Protein AF-A0A8K0NSM8-F1 (afdb_monomer)

pLDDT: mean 77.97, std 15.94, range [29.77, 95.75]

Sequence (219 aa):
MVCQHGYQQIEEGDVVTITKLKGVIVTNFSDKGLMDYKDMYTRVWDSSEYASTSSESRGFFVATNVIITPNQTIGNCDEGGVIVVNIQWICNLDRDFIEYCKPKYKFKRVDNDGLNKLKGYSFRKAYHHDLNRRSLVKYHGIMFVIRNEAIGRKFSFVKLVINFAIGLALLRLSILLPNFSIWVMKKMNIHVARIDRDAGKPIPEKPQEMSENHKQLIP

InterPro domains:
  IPR027309 P2X purinoreceptor extracellular domain superfamily [G3DSA:2.60.490.10] (11-79)
  IPR027309 P2X purinoreceptor extracellular domain superfamily [G3DSA:2.60.490.10] (80-150)
  IPR059116 ATP P2X receptor-like [PF00864] (78-185)
  IPR059116 ATP P2X receptor-like [PTHR10125] (79-187)

Nearest PDB structures (foldseek):
  5f1c-assembly1_A  TM=7.823E-01  e=5.085E-10  Amblyomma maculatum
  4dw1-assembly1_A  TM=7.946E-01  e=2.354E-09  Danio rerio
  5xw6-assembly1_B  TM=6.265E-01  e=3.161E-09  Gallus gallus
  5svj-assembly1_A  TM=6.607E-01  e=1.222E-07  Homo sapiens
  5svq-assembly1_A  TM=5.910E-01  e=1.222E-07  Homo sapiens

Secondary structure (DSSP, 8-state):
-TTTTTTEEEEEPP---------EEE-----GGGGGGHHHHSSEEEHHHHEEE-SSSSEEEEEEEEEE-SSPPP------EEEEEEEEEEEETTS-HHHH--PEEEEEESTTSTT-----EEEEEEEE-SSS-EEEEEEEEEEEEEEEEEEEEEE-HHHHHHHHHHHHHHHHHHHHHHHHHHHHHHHHHHHHHHHHHHHTSPPPPPPPP----------

Structure (mmCIF, N/CA/C/O backbone):
data_AF-A0A8K0NSM8-F1
#
_entry.id   AF-A0A8K0NSM8-F1
#
loop_
_atom_site.group_PDB
_atom_site.id
_atom_site.type_symbol
_atom_site.label_atom_id
_atom_site.label_alt_id
_atom_site.label_comp_id
_atom_site.label_asym_id
_atom_site.label_entity_id
_atom_site.label_seq_id
_atom_site.pdbx_PDB_ins_code
_atom_site.Cartn_x
_atom_site.Cartn_y
_atom_site.Cartn_z
_atom_site.occupancy
_atom_site.B_iso_or_equiv
_atom_site.auth_seq_id
_atom_site.auth_comp_id
_atom_site.auth_asym_id
_atom_site.auth_atom_id
_atom_site.pdbx_PDB_model_num
ATOM 1 N N . MET A 1 1 ? -21.368 1.296 20.308 1.00 77.25 1 MET A N 1
ATOM 2 C CA . MET A 1 1 ? -20.530 0.144 20.716 1.00 77.25 1 MET A CA 1
ATOM 3 C C . MET A 1 1 ? -20.372 -0.895 19.603 1.00 77.25 1 MET A C 1
ATOM 5 O O . MET A 1 1 ? -19.239 -1.135 19.216 1.00 77.25 1 MET A O 1
ATOM 9 N N . VAL A 1 2 ? -21.458 -1.453 19.041 1.00 81.56 2 VAL A N 1
ATOM 10 C CA . VAL A 1 2 ? -21.390 -2.504 17.995 1.00 81.56 2 VAL A CA 1
ATOM 11 C C . VAL A 1 2 ? -21.040 -1.955 16.602 1.00 81.56 2 VAL A C 1
ATOM 13 O O . VAL A 1 2 ? -20.040 -2.371 16.033 1.00 81.56 2 VAL A O 1
ATOM 16 N N . CYS A 1 3 ? -21.770 -0.961 16.075 1.00 82.19 3 CYS A N 1
ATOM 17 C CA . CYS A 1 3 ? -21.538 -0.457 14.706 1.00 82.19 3 CYS A CA 1
ATOM 18 C C . CYS A 1 3 ? -20.124 0.112 14.497 1.00 82.19 3 CYS A C 1
ATOM 20 O O . CYS A 1 3 ? -19.496 -0.104 13.465 1.00 82.19 3 CYS A O 1
ATOM 22 N N . GLN A 1 4 ? -19.594 0.799 15.510 1.00 87.31 4 GLN A N 1
ATOM 23 C CA . GLN A 1 4 ? -18.244 1.371 15.488 1.00 87.31 4 GLN A CA 1
ATOM 24 C C . GLN A 1 4 ? -17.164 0.420 16.023 1.00 87.31 4 GLN A C 1
ATOM 26 O O . GLN A 1 4 ? -16.012 0.821 16.112 1.00 87.31 4 GLN A O 1
ATOM 31 N N . HIS A 1 5 ? -17.516 -0.822 16.383 1.00 89.56 5 HIS A N 1
ATOM 32 C CA . HIS A 1 5 ? -16.568 -1.822 16.887 1.00 89.56 5 HIS A CA 1
ATOM 33 C C . HIS A 1 5 ? -15.756 -1.340 18.108 1.00 89.56 5 HIS A C 1
ATOM 35 O O . HIS A 1 5 ? -14.594 -1.691 18.280 1.00 89.56 5 HIS A O 1
ATOM 41 N N . GLY A 1 6 ? -16.365 -0.539 18.991 1.00 87.56 6 GLY A N 1
ATOM 42 C CA . GLY A 1 6 ? -15.664 0.104 20.113 1.00 87.56 6 GLY A CA 1
ATOM 43 C C . GLY A 1 6 ? -15.108 -0.873 21.158 1.00 87.56 6 GLY A C 1
ATOM 44 O O . GLY A 1 6 ? -14.233 -0.518 21.936 1.00 87.56 6 GLY A O 1
ATOM 45 N N . TYR A 1 7 ? -15.585 -2.116 21.176 1.00 91.81 7 TYR A N 1
ATOM 46 C CA . TYR A 1 7 ? -15.064 -3.179 22.039 1.00 91.81 7 TYR A CA 1
ATOM 47 C C . TYR A 1 7 ? -13.731 -3.768 21.540 1.00 91.81 7 TYR A C 1
ATOM 49 O O . TYR A 1 7 ? -13.099 -4.549 22.250 1.00 91.81 7 TYR A O 1
ATOM 57 N N . GLN A 1 8 ? -13.311 -3.429 20.319 1.00 94.06 8 GLN A N 1
ATOM 58 C CA . GLN A 1 8 ? -12.070 -3.914 19.734 1.00 94.06 8 GLN A CA 1
ATOM 59 C C . GLN A 1 8 ? -10.934 -2.920 19.971 1.00 94.06 8 GLN A C 1
ATOM 61 O O . GLN A 1 8 ? -11.102 -1.702 19.890 1.00 94.06 8 GLN A O 1
ATOM 66 N N . GLN A 1 9 ? -9.754 -3.457 20.242 1.00 93.88 9 GLN A N 1
ATOM 67 C CA . GLN A 1 9 ? -8.497 -2.737 20.167 1.00 93.88 9 GLN A CA 1
ATOM 68 C C . GLN A 1 9 ? -8.013 -2.745 18.718 1.00 93.88 9 GLN A C 1
ATOM 70 O O . GLN A 1 9 ? -8.091 -3.769 18.038 1.00 93.88 9 GLN A O 1
ATOM 75 N N . ILE A 1 10 ? -7.578 -1.576 18.253 1.00 93.62 10 ILE A N 1
ATOM 76 C CA . ILE A 1 10 ? -7.085 -1.351 16.897 1.00 93.62 10 ILE A CA 1
ATOM 77 C C . ILE A 1 10 ? -5.574 -1.191 16.994 1.00 93.62 10 ILE A C 1
ATOM 79 O O . ILE A 1 10 ? -5.107 -0.371 17.783 1.00 93.62 10 ILE A O 1
ATOM 83 N N . GLU A 1 11 ? -4.843 -1.956 16.195 1.00 93.88 11 GLU A N 1
ATOM 84 C CA . GLU A 1 11 ? -3.388 -1.886 16.097 1.00 93.88 11 GLU A CA 1
ATOM 85 C C . GLU A 1 11 ? -2.988 -1.730 14.631 1.00 93.88 11 GLU A C 1
ATOM 87 O O . GLU A 1 11 ? -3.541 -2.392 13.746 1.00 93.88 11 GLU A O 1
ATOM 92 N N . GLU A 1 12 ? -2.060 -0.811 14.377 1.00 94.31 12 GLU A N 1
ATOM 93 C CA . GLU A 1 12 ? -1.443 -0.646 13.065 1.00 94.31 12 GLU A CA 1
ATOM 94 C C . GLU A 1 12 ? -0.314 -1.668 12.926 1.00 94.31 12 GLU A C 1
ATOM 96 O O . GLU A 1 12 ? 0.485 -1.853 13.843 1.00 94.31 12 GLU A O 1
ATOM 101 N N . GLY A 1 13 ? -0.308 -2.391 11.810 1.00 88.31 13 GLY A N 1
ATOM 102 C CA . GLY A 1 13 ? 0.660 -3.448 11.551 1.00 88.31 13 GLY A CA 1
ATOM 103 C C . GLY A 1 13 ? 1.815 -2.967 10.684 1.00 88.31 13 GLY A C 1
ATOM 104 O O . GLY A 1 13 ? 1.617 -2.216 9.728 1.00 88.31 13 GLY A O 1
ATOM 105 N N . ASP A 1 14 ? 3.009 -3.486 10.950 1.00 89.25 14 ASP A N 1
ATOM 106 C CA . ASP A 1 14 ? 4.151 -3.297 10.063 1.00 89.25 14 ASP A CA 1
ATOM 107 C C . ASP A 1 14 ? 4.045 -4.215 8.842 1.00 89.25 14 ASP A C 1
ATOM 109 O O . ASP A 1 14 ? 3.836 -5.426 8.954 1.00 89.25 14 ASP A O 1
ATOM 113 N N . VAL A 1 15 ? 4.213 -3.642 7.648 1.00 87.12 15 VAL A N 1
ATOM 114 C CA . VAL A 1 15 ? 4.169 -4.388 6.384 1.00 87.12 15 VAL A CA 1
ATOM 115 C C . VAL A 1 15 ? 5.444 -4.167 5.597 1.00 87.12 15 VAL A C 1
ATOM 117 O O . VAL A 1 15 ? 5.787 -3.044 5.220 1.00 87.12 15 VAL A O 1
ATOM 120 N N . VAL A 1 16 ? 6.094 -5.275 5.255 1.00 87.94 16 VAL A N 1
ATOM 121 C CA . VAL A 1 16 ? 7.205 -5.302 4.307 1.00 87.94 16 VAL A CA 1
ATOM 122 C C . VAL A 1 16 ? 6.682 -5.780 2.962 1.00 87.94 16 VAL A C 1
ATOM 124 O O . VAL A 1 16 ? 6.004 -6.802 2.865 1.00 87.94 16 VAL A O 1
ATOM 127 N N . THR A 1 17 ? 7.004 -5.044 1.902 1.00 86.12 17 THR A N 1
ATOM 128 C CA . THR A 1 17 ? 6.700 -5.467 0.534 1.00 86.12 17 THR A CA 1
ATOM 129 C C . THR A 1 17 ? 7.981 -5.647 -0.239 1.00 86.12 17 THR A C 1
ATOM 131 O O . THR A 1 17 ? 8.811 -4.746 -0.312 1.00 86.12 17 THR A O 1
ATOM 134 N N . ILE A 1 18 ? 8.104 -6.822 -0.841 1.00 87.12 18 ILE A N 1
ATOM 135 C CA . ILE A 1 18 ? 9.203 -7.170 -1.726 1.00 87.12 18 ILE A CA 1
ATOM 136 C C . ILE A 1 18 ? 8.613 -7.282 -3.121 1.00 87.12 18 ILE A C 1
ATOM 138 O O . ILE A 1 18 ? 7.631 -7.992 -3.339 1.00 87.12 18 ILE A O 1
ATOM 142 N N . THR A 1 19 ? 9.204 -6.563 -4.065 1.00 86.00 19 THR A N 1
ATOM 143 C CA . THR A 1 19 ? 8.796 -6.611 -5.466 1.00 86.00 19 THR A CA 1
ATOM 144 C C . THR A 1 19 ? 9.853 -7.341 -6.266 1.00 86.00 19 THR A C 1
ATOM 146 O O . THR A 1 19 ? 11.052 -7.171 -6.051 1.00 86.00 19 THR A O 1
ATOM 149 N N . LYS A 1 20 ? 9.401 -8.198 -7.178 1.00 88.00 20 LYS A N 1
ATOM 150 C CA . LYS A 1 20 ? 10.271 -8.893 -8.117 1.00 88.00 20 LYS A CA 1
ATOM 151 C C . LYS A 1 20 ? 9.655 -8.804 -9.494 1.00 88.00 20 LYS A C 1
ATOM 153 O O . LYS A 1 20 ? 8.556 -9.304 -9.719 1.00 88.00 20 LYS A O 1
ATOM 158 N N . LEU A 1 21 ? 10.389 -8.190 -10.405 1.00 86.56 21 LEU A N 1
ATOM 159 C CA . LEU A 1 21 ? 10.035 -8.162 -11.811 1.00 86.56 21 LEU A CA 1
ATOM 160 C C . LEU A 1 21 ? 10.703 -9.341 -12.509 1.00 86.56 21 LEU A C 1
ATOM 162 O O . LEU A 1 21 ? 11.844 -9.692 -12.212 1.00 86.56 21 LEU A O 1
ATOM 166 N N . LYS A 1 22 ? 9.958 -9.983 -13.404 1.00 89.62 22 LYS A N 1
ATOM 167 C CA . LYS A 1 22 ? 10.443 -11.052 -14.274 1.00 89.62 22 LYS A CA 1
ATOM 168 C C . LYS A 1 22 ? 9.961 -10.750 -15.679 1.00 89.62 22 LYS A C 1
ATOM 170 O O . LYS A 1 22 ? 8.792 -10.419 -15.861 1.00 89.62 22 LYS A O 1
ATOM 175 N N . GLY A 1 23 ? 10.851 -10.875 -16.645 1.00 89.50 23 GLY A N 1
ATOM 176 C CA . GLY A 1 23 ? 10.540 -10.606 -18.035 1.00 89.50 23 GLY A CA 1
ATOM 177 C C . GLY A 1 23 ? 11.805 -10.319 -18.815 1.00 89.50 23 GLY A C 1
ATOM 178 O O . GLY A 1 23 ? 12.821 -9.919 -18.252 1.00 89.50 23 GLY A O 1
ATOM 179 N N . VAL A 1 24 ? 11.714 -10.555 -20.113 1.00 89.88 24 VAL A N 1
ATOM 180 C CA . VAL A 1 24 ? 12.737 -10.210 -21.088 1.00 89.88 24 VAL A CA 1
ATOM 181 C C . VAL A 1 24 ? 12.006 -9.530 -22.229 1.00 89.88 24 VAL A C 1
ATOM 183 O O . VAL A 1 24 ? 10.953 -10.008 -22.658 1.00 89.88 24 VAL A O 1
ATOM 186 N N . ILE A 1 25 ? 12.536 -8.409 -22.697 1.00 87.69 25 ILE A N 1
ATOM 187 C CA . ILE A 1 25 ? 11.976 -7.680 -23.835 1.00 87.69 25 ILE A CA 1
ATOM 188 C C . ILE A 1 25 ? 13.032 -7.590 -24.928 1.00 87.69 25 ILE A C 1
ATOM 190 O O . ILE A 1 25 ? 14.217 -7.411 -24.656 1.00 87.69 25 ILE A O 1
ATOM 194 N N . VAL A 1 26 ? 12.601 -7.735 -26.175 1.00 87.81 26 VAL A N 1
ATOM 195 C CA . VAL A 1 26 ? 13.470 -7.615 -27.345 1.00 87.81 26 VAL A CA 1
ATOM 196 C C . VAL A 1 26 ? 12.977 -6.434 -28.152 1.00 87.81 26 VAL A C 1
ATOM 198 O O . VAL A 1 26 ? 11.805 -6.379 -28.523 1.00 87.81 26 VAL A O 1
ATOM 201 N N . THR A 1 27 ? 13.861 -5.483 -28.414 1.00 83.19 27 THR A N 1
ATOM 202 C CA . THR A 1 27 ? 13.555 -4.326 -29.253 1.00 83.19 27 THR A CA 1
ATOM 203 C C . THR A 1 27 ? 14.131 -4.559 -30.648 1.00 83.19 27 THR A C 1
ATOM 205 O O . THR A 1 27 ? 15.295 -4.921 -30.787 1.00 83.19 27 THR A O 1
ATOM 208 N N . ASN A 1 28 ? 13.310 -4.391 -31.689 1.00 79.19 28 ASN A N 1
ATOM 209 C CA . ASN A 1 28 ? 13.734 -4.472 -33.088 1.00 79.19 28 ASN A CA 1
ATOM 210 C C . ASN A 1 28 ? 13.403 -3.144 -33.772 1.00 79.19 28 ASN A C 1
ATOM 212 O O . ASN A 1 28 ? 12.233 -2.771 -33.869 1.00 79.19 28 ASN A O 1
ATOM 216 N N . PHE A 1 29 ? 14.435 -2.411 -34.186 1.00 72.44 29 PHE A N 1
ATOM 217 C CA . PHE A 1 29 ? 14.293 -1.072 -34.750 1.00 72.44 29 PHE A CA 1
ATOM 218 C C . PHE A 1 29 ? 14.367 -1.131 -36.281 1.00 72.44 29 PHE A C 1
ATOM 220 O O . PHE A 1 29 ? 15.332 -1.647 -36.844 1.00 72.44 29 PHE A O 1
ATOM 227 N N . SER A 1 30 ? 13.345 -0.600 -36.962 1.00 61.25 30 SER A N 1
ATOM 228 C CA . SER A 1 30 ? 13.238 -0.617 -38.434 1.00 61.25 30 SER A CA 1
ATOM 229 C C . SER A 1 30 ? 13.547 0.742 -39.086 1.00 61.25 30 SER A C 1
ATOM 231 O O . SER A 1 30 ? 13.581 0.850 -40.312 1.00 61.25 30 SER A O 1
ATOM 233 N N . ASP A 1 31 ? 13.792 1.784 -38.286 1.00 64.06 31 ASP A N 1
ATOM 234 C CA . ASP A 1 31 ? 13.931 3.147 -38.795 1.00 64.06 31 ASP A CA 1
ATOM 235 C C . ASP A 1 31 ? 15.325 3.419 -39.390 1.00 64.06 31 ASP A C 1
ATOM 237 O O . ASP A 1 31 ? 16.361 3.207 -38.753 1.00 64.06 31 ASP A O 1
ATOM 241 N N . LYS A 1 32 ? 15.357 3.885 -40.644 1.00 56.88 32 LYS A N 1
ATOM 242 C CA . LYS A 1 32 ? 16.580 3.992 -41.464 1.00 56.88 32 LYS A CA 1
ATOM 243 C C . LYS A 1 32 ? 17.505 5.133 -41.026 1.00 56.88 32 LYS A C 1
ATOM 245 O O . LYS A 1 32 ? 18.698 5.073 -41.306 1.00 56.88 32 LYS A O 1
ATOM 250 N N . GLY A 1 33 ? 16.979 6.140 -40.325 1.00 59.56 33 GLY A N 1
ATOM 251 C CA . GLY A 1 33 ? 17.746 7.295 -39.838 1.00 59.56 33 GLY A CA 1
ATOM 252 C C . GLY A 1 33 ? 18.641 7.013 -38.625 1.00 59.56 33 GLY A C 1
ATOM 253 O O . GLY A 1 33 ? 19.449 7.860 -38.261 1.00 59.56 33 GLY A O 1
ATOM 254 N N . LEU A 1 34 ? 18.516 5.832 -38.010 1.00 60.16 34 LEU A N 1
ATOM 255 C CA . LEU A 1 34 ? 19.239 5.445 -36.794 1.00 60.16 34 LEU A CA 1
ATOM 256 C C . LEU A 1 34 ? 20.186 4.250 -36.99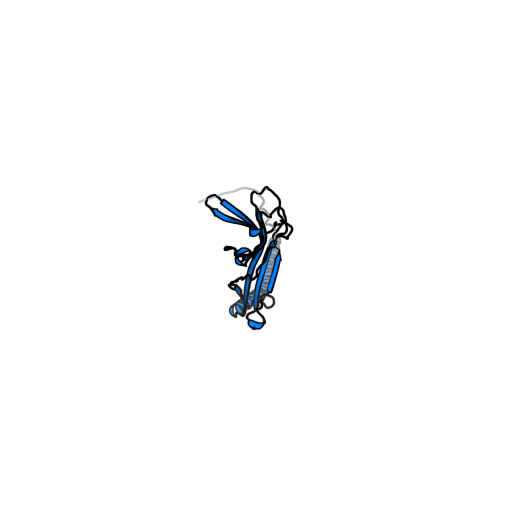8 1.00 60.16 34 LEU A C 1
ATOM 258 O O . LEU A 1 34 ? 20.642 3.653 -36.023 1.00 60.16 34 LEU A O 1
ATOM 262 N N . MET A 1 35 ? 20.475 3.888 -38.254 1.00 58.38 35 MET A N 1
ATOM 263 C CA . MET A 1 35 ? 21.292 2.715 -38.604 1.00 58.38 35 MET A CA 1
ATOM 264 C C . MET A 1 35 ? 22.685 2.729 -37.958 1.00 58.38 35 MET A C 1
ATOM 266 O O . MET A 1 35 ? 23.188 1.666 -37.609 1.00 58.38 35 MET A O 1
ATOM 270 N N . ASP A 1 36 ? 23.254 3.914 -37.716 1.00 58.91 36 ASP A N 1
ATOM 271 C CA . ASP A 1 36 ? 24.554 4.101 -37.049 1.00 58.91 36 ASP A CA 1
ATOM 272 C C . ASP A 1 36 ? 24.538 3.708 -35.553 1.00 58.91 36 ASP A C 1
ATOM 274 O O . ASP A 1 36 ? 25.579 3.475 -34.947 1.00 58.91 36 ASP A O 1
ATOM 278 N N . TYR A 1 37 ? 23.348 3.579 -34.952 1.00 65.81 37 TYR A N 1
ATOM 279 C CA . TYR A 1 37 ? 23.144 3.190 -33.549 1.00 65.81 37 TYR A CA 1
ATOM 280 C C . TYR A 1 37 ? 22.324 1.899 -33.402 1.00 65.81 37 TYR A C 1
ATOM 282 O O . TYR A 1 37 ? 21.833 1.594 -32.312 1.00 65.81 37 TYR A O 1
ATOM 290 N N . LYS A 1 38 ? 22.163 1.122 -34.482 1.00 69.31 38 LYS A N 1
ATOM 291 C CA . LYS A 1 38 ? 21.299 -0.069 -34.531 1.00 69.31 38 LYS A CA 1
ATOM 292 C C . LYS A 1 38 ? 21.593 -1.076 -33.418 1.00 69.31 38 LYS A C 1
ATOM 294 O O . LYS A 1 38 ? 20.649 -1.605 -32.830 1.00 69.31 38 LYS A O 1
ATOM 299 N N . ASP A 1 39 ? 22.865 -1.283 -33.091 1.00 69.44 39 ASP A N 1
ATOM 300 C CA . ASP A 1 39 ? 23.309 -2.234 -32.061 1.00 69.44 39 ASP A CA 1
ATOM 301 C C . ASP A 1 39 ? 22.941 -1.785 -30.638 1.00 69.44 39 ASP A C 1
ATOM 303 O O . ASP A 1 39 ? 22.781 -2.604 -29.736 1.00 69.44 39 ASP A O 1
ATOM 307 N N . MET A 1 40 ? 22.740 -0.480 -30.426 1.00 67.88 40 MET A N 1
ATOM 308 C CA . MET A 1 40 ? 22.334 0.066 -29.129 1.00 67.88 40 MET A CA 1
ATOM 309 C C . MET A 1 40 ? 20.829 -0.103 -28.873 1.00 67.88 40 MET A C 1
ATOM 311 O O . MET A 1 40 ? 20.400 -0.243 -27.726 1.00 67.88 40 MET A O 1
ATOM 315 N N . TYR A 1 41 ? 20.028 -0.113 -29.941 1.00 70.19 41 TYR A N 1
ATOM 316 C CA . TYR A 1 41 ? 18.571 -0.249 -29.879 1.00 70.19 41 TYR A CA 1
ATOM 317 C C . TYR A 1 41 ? 18.075 -1.666 -30.155 1.00 70.19 41 TYR A C 1
ATOM 319 O O . TYR A 1 41 ? 16.982 -2.017 -29.717 1.00 70.19 41 TYR A O 1
ATOM 327 N N . THR A 1 42 ? 18.846 -2.488 -30.861 1.00 78.12 42 THR A N 1
ATOM 328 C CA . THR A 1 42 ? 18.477 -3.867 -31.196 1.00 78.12 42 THR A CA 1
ATOM 329 C C . THR A 1 42 ? 19.157 -4.812 -30.227 1.00 78.12 42 THR A C 1
ATOM 331 O O . THR A 1 42 ? 20.199 -5.393 -30.522 1.00 78.12 42 THR A O 1
ATOM 334 N N . ARG A 1 43 ? 18.590 -4.934 -29.029 1.00 82.62 43 ARG A N 1
ATOM 335 C CA . ARG A 1 43 ? 19.140 -5.796 -27.988 1.00 82.62 43 ARG A CA 1
ATOM 336 C C . ARG A 1 43 ? 18.046 -6.424 -27.145 1.00 82.62 43 ARG A C 1
ATOM 338 O O . ARG A 1 43 ? 16.884 -6.016 -27.166 1.00 82.62 43 ARG A O 1
ATOM 345 N N . VAL A 1 44 ? 18.454 -7.444 -26.410 1.00 87.56 44 VAL A N 1
ATOM 346 C CA . VAL A 1 44 ? 17.639 -8.083 -25.387 1.00 87.56 44 VAL A CA 1
ATOM 347 C C . VAL A 1 44 ? 17.812 -7.288 -24.098 1.00 87.56 44 VAL A C 1
ATOM 349 O O . VAL A 1 44 ? 18.944 -7.082 -23.667 1.00 87.56 44 VAL A O 1
ATOM 352 N N . TRP A 1 45 ? 16.712 -6.846 -23.495 1.00 86.44 45 TRP A N 1
ATOM 353 C CA . TRP A 1 45 ? 16.731 -6.176 -22.200 1.00 86.44 45 TRP A CA 1
ATOM 354 C C . TRP A 1 45 ? 16.272 -7.130 -21.105 1.00 86.44 45 TRP A C 1
ATOM 356 O O . TRP A 1 45 ? 15.239 -7.797 -21.231 1.00 86.44 45 TRP A O 1
ATOM 366 N N . ASP A 1 46 ? 17.018 -7.131 -20.007 1.00 87.88 46 ASP A N 1
ATOM 367 C CA . ASP A 1 46 ? 16.681 -7.855 -18.785 1.00 87.88 46 ASP A CA 1
ATOM 368 C C . ASP A 1 46 ? 16.040 -6.918 -17.746 1.00 87.88 46 ASP A C 1
ATOM 370 O O . ASP A 1 46 ? 16.141 -5.690 -17.807 1.00 87.88 46 ASP A O 1
ATOM 374 N N . SER A 1 47 ? 15.389 -7.524 -16.760 1.00 84.50 47 SER A N 1
ATOM 375 C CA . SER A 1 47 ? 14.736 -6.906 -15.609 1.00 84.50 47 SER A CA 1
ATOM 376 C C . SER A 1 47 ? 15.577 -5.861 -14.875 1.00 84.50 47 SER A C 1
ATOM 378 O O . SER A 1 47 ? 15.015 -4.897 -14.370 1.00 84.50 47 SER A O 1
ATOM 380 N N . SER A 1 48 ? 16.902 -5.997 -14.840 1.00 80.25 48 SER A N 1
ATOM 381 C CA . SER A 1 48 ? 17.806 -5.031 -14.199 1.00 80.25 48 SER A CA 1
ATOM 382 C C . SER A 1 48 ? 18.083 -3.773 -15.034 1.00 80.25 48 SER A C 1
ATOM 384 O O . SER A 1 48 ? 18.585 -2.779 -14.507 1.00 80.25 48 SER A O 1
ATOM 386 N N . GLU A 1 49 ? 17.771 -3.798 -16.332 1.00 80.19 49 GLU A N 1
ATOM 387 C CA . GLU A 1 49 ? 18.052 -2.693 -17.248 1.00 80.19 49 GLU A CA 1
ATOM 388 C C . GLU A 1 49 ? 16.838 -1.792 -17.460 1.00 80.19 49 GLU A C 1
ATOM 390 O O . GLU A 1 49 ? 16.967 -0.567 -17.439 1.00 80.19 49 GLU A O 1
ATOM 395 N N . TYR A 1 50 ? 15.660 -2.390 -17.668 1.00 84.44 50 TYR A N 1
ATOM 396 C CA . TYR A 1 50 ? 14.420 -1.637 -17.861 1.00 84.44 50 TYR A CA 1
ATOM 397 C C . TYR A 1 50 ? 13.704 -1.336 -16.543 1.00 84.44 50 TYR A C 1
ATOM 399 O O . TYR A 1 50 ? 12.849 -0.449 -16.518 1.00 84.44 50 TYR A O 1
ATOM 407 N N . ALA A 1 51 ? 14.026 -2.043 -15.455 1.00 85.44 51 ALA A N 1
ATOM 408 C CA . ALA A 1 51 ? 13.483 -1.730 -14.146 1.00 85.44 51 ALA A CA 1
ATOM 409 C C . ALA A 1 51 ? 14.523 -1.095 -13.233 1.00 85.44 51 ALA A C 1
ATOM 411 O O . ALA A 1 51 ? 15.655 -1.558 -13.113 1.00 85.44 51 ALA A O 1
ATOM 412 N N . SER A 1 52 ? 14.104 -0.042 -12.544 1.00 79.62 52 SER A N 1
ATOM 413 C CA . SER A 1 52 ? 14.886 0.552 -11.471 1.00 79.62 52 SER A CA 1
ATOM 414 C C . SER A 1 52 ? 14.061 0.566 -10.196 1.00 79.62 52 SER A C 1
ATOM 416 O O . SER A 1 52 ? 12.903 0.989 -10.163 1.00 79.62 52 SER A O 1
ATOM 418 N N . THR A 1 53 ? 14.665 0.076 -9.121 1.00 69.00 53 THR A N 1
ATOM 419 C CA . THR A 1 53 ? 14.107 0.241 -7.784 1.00 69.00 53 THR A CA 1
ATOM 420 C C . THR A 1 53 ? 14.478 1.636 -7.319 1.00 69.00 53 THR A C 1
ATOM 422 O O . THR A 1 53 ? 15.661 1.980 -7.280 1.00 69.00 53 THR A O 1
ATOM 425 N N . SER A 1 54 ? 13.495 2.461 -6.968 1.00 62.16 54 SER A N 1
ATOM 426 C CA . SER A 1 54 ? 13.831 3.706 -6.287 1.00 62.16 54 SER A CA 1
ATOM 427 C C . SER A 1 54 ? 14.292 3.343 -4.878 1.00 62.16 54 SER A C 1
ATOM 429 O O . SER A 1 54 ? 13.547 2.697 -4.146 1.00 62.16 54 SER A O 1
ATOM 431 N N . SER A 1 55 ? 15.501 3.746 -4.494 1.00 54.97 55 SER A N 1
ATOM 432 C CA . SER A 1 55 ? 16.026 3.472 -3.148 1.00 54.97 55 SER A CA 1
ATOM 433 C C . SER A 1 55 ? 15.232 4.181 -2.039 1.00 54.97 55 SER A C 1
ATOM 435 O O . SER A 1 55 ? 15.410 3.862 -0.869 1.00 54.97 55 SER A O 1
ATOM 437 N N . GLU A 1 56 ? 14.382 5.147 -2.399 1.00 57.22 56 GLU A N 1
ATOM 438 C CA . GLU A 1 56 ? 13.765 6.096 -1.468 1.00 57.22 56 GLU A CA 1
ATOM 439 C C . GLU A 1 56 ? 12.232 5.964 -1.380 1.00 57.22 56 GLU A C 1
ATOM 441 O O . GLU A 1 56 ? 11.644 6.251 -0.340 1.00 57.22 56 GLU A O 1
ATOM 446 N N . SER A 1 57 ? 11.561 5.469 -2.429 1.00 58.09 57 SER A N 1
ATOM 447 C CA . SER A 1 57 ? 10.113 5.228 -2.417 1.00 58.09 57 SER A CA 1
ATOM 448 C C . SER A 1 57 ? 9.822 3.728 -2.451 1.00 58.09 57 SER A C 1
ATOM 450 O O . SER A 1 57 ? 10.519 2.972 -3.124 1.00 58.09 57 SER A O 1
ATOM 452 N N . ARG A 1 58 ? 8.802 3.275 -1.708 1.00 74.00 58 ARG A N 1
ATOM 453 C CA . ARG A 1 58 ? 8.326 1.878 -1.677 1.00 74.00 58 ARG A CA 1
ATOM 454 C C . ARG A 1 58 ? 7.713 1.497 -3.033 1.00 74.00 58 ARG A C 1
ATOM 456 O O . ARG A 1 58 ? 6.510 1.314 -3.151 1.00 74.00 58 ARG A O 1
ATOM 463 N N . GLY A 1 59 ? 8.514 1.467 -4.085 1.00 83.00 59 GLY A N 1
ATOM 464 C CA . GLY A 1 59 ? 8.048 1.452 -5.458 1.00 83.00 59 GLY A CA 1
ATOM 465 C C . GLY A 1 59 ? 9.148 1.087 -6.441 1.00 83.00 59 GLY A C 1
ATOM 466 O O . GLY A 1 59 ? 10.340 1.104 -6.128 1.00 83.00 59 GLY A O 1
ATOM 467 N N . PHE A 1 60 ? 8.725 0.736 -7.646 1.00 87.75 60 PHE A N 1
ATOM 468 C CA . PHE A 1 60 ? 9.610 0.347 -8.731 1.00 87.75 60 PHE A CA 1
ATOM 469 C C . PHE A 1 60 ? 9.172 1.033 -10.015 1.00 87.75 60 PHE A C 1
ATOM 471 O O . PHE A 1 60 ? 7.989 1.283 -10.246 1.00 87.75 60 PHE A O 1
ATOM 478 N N . PHE A 1 61 ? 10.141 1.337 -10.858 1.00 87.69 61 PHE A N 1
ATOM 479 C CA . PHE A 1 61 ? 9.907 1.893 -12.173 1.00 87.69 61 PHE A CA 1
ATOM 480 C C . PHE A 1 61 ? 10.096 0.817 -13.236 1.00 87.69 61 PHE A C 1
ATOM 482 O O . PHE A 1 61 ? 10.984 -0.024 -13.113 1.00 87.69 61 PHE A O 1
ATOM 489 N N . VAL A 1 62 ? 9.278 0.871 -14.285 1.00 89.19 62 VAL A N 1
ATOM 490 C CA . VAL A 1 62 ? 9.391 0.033 -15.480 1.00 89.19 62 VAL A CA 1
ATOM 491 C C . VAL A 1 62 ? 9.451 0.939 -16.704 1.00 89.19 62 VAL A C 1
ATOM 493 O O . VAL A 1 62 ? 8.494 1.661 -16.992 1.00 89.19 62 VAL A O 1
ATOM 496 N N . ALA A 1 63 ? 10.567 0.897 -17.429 1.00 86.62 63 ALA A N 1
ATOM 497 C CA . ALA A 1 63 ? 10.740 1.613 -18.685 1.00 86.62 63 ALA A CA 1
ATOM 498 C C . ALA A 1 63 ? 9.846 0.999 -19.768 1.00 86.62 63 ALA A C 1
ATOM 500 O O . ALA A 1 63 ? 9.864 -0.211 -19.984 1.00 86.62 63 ALA A O 1
ATOM 501 N N . THR A 1 64 ? 9.086 1.842 -20.463 1.00 83.50 64 THR A N 1
ATOM 502 C CA . THR A 1 64 ? 8.271 1.453 -21.624 1.00 83.50 64 THR A CA 1
ATOM 503 C C . THR A 1 64 ? 8.840 2.004 -22.923 1.00 83.50 64 THR A C 1
ATOM 505 O O . THR A 1 64 ? 8.663 1.395 -23.971 1.00 83.50 64 THR A O 1
ATOM 508 N N . ASN A 1 65 ? 9.534 3.141 -22.856 1.00 79.88 65 ASN A N 1
ATOM 509 C CA . ASN A 1 65 ? 10.240 3.733 -23.980 1.00 79.88 65 ASN A CA 1
ATOM 510 C C . ASN A 1 65 ? 11.621 4.230 -23.529 1.00 79.88 65 ASN A C 1
ATOM 512 O O . ASN A 1 65 ? 11.803 4.724 -22.412 1.00 79.88 65 ASN A O 1
ATOM 516 N N . VAL A 1 66 ? 12.605 4.093 -24.409 1.00 76.69 66 VAL A N 1
ATOM 517 C CA . VAL A 1 66 ? 13.981 4.519 -24.185 1.00 76.69 66 VAL A CA 1
ATOM 518 C C . VAL A 1 66 ? 14.396 5.414 -25.339 1.00 76.69 66 VAL A C 1
ATOM 520 O O . VAL A 1 66 ? 14.462 4.984 -26.488 1.00 76.69 66 VAL A O 1
ATOM 523 N N . ILE A 1 67 ? 14.716 6.663 -25.015 1.00 73.62 67 ILE A N 1
ATOM 524 C CA . ILE A 1 67 ? 15.230 7.624 -25.982 1.00 73.62 67 ILE A CA 1
ATOM 525 C C . ILE A 1 67 ? 16.710 7.842 -25.668 1.00 73.62 67 ILE A C 1
ATOM 527 O O . ILE A 1 67 ? 17.069 8.438 -24.647 1.00 73.62 67 ILE A O 1
ATOM 531 N N . ILE A 1 68 ? 17.575 7.336 -26.544 1.00 70.62 68 ILE A N 1
ATOM 532 C CA . ILE A 1 68 ? 19.010 7.602 -26.514 1.00 70.62 68 ILE A CA 1
ATOM 533 C C . ILE A 1 68 ? 19.256 8.757 -27.480 1.00 70.62 68 ILE A C 1
ATOM 535 O O . ILE A 1 68 ? 19.064 8.629 -28.682 1.00 70.62 68 ILE A O 1
ATOM 539 N N . THR A 1 69 ? 19.644 9.916 -26.965 1.00 63.78 69 THR A N 1
ATOM 540 C CA . THR A 1 69 ? 19.829 11.102 -27.807 1.00 63.78 69 THR A CA 1
ATOM 541 C C . THR A 1 69 ? 21.281 11.557 -27.801 1.00 63.78 69 THR A C 1
ATOM 543 O O . THR A 1 69 ? 21.685 12.267 -26.873 1.00 63.78 69 THR A O 1
ATOM 546 N N . PRO A 1 70 ? 22.078 11.211 -28.824 1.00 58.09 70 PRO A N 1
ATOM 547 C CA . PRO A 1 70 ? 23.255 12.002 -29.153 1.00 58.09 70 PRO A CA 1
ATOM 548 C C . PRO A 1 70 ? 22.797 13.360 -29.729 1.00 58.09 70 PRO A C 1
ATOM 550 O O . PRO A 1 70 ? 21.915 13.405 -30.579 1.00 58.09 70 PRO A O 1
ATOM 553 N N . ASN A 1 71 ? 23.367 14.473 -29.251 1.00 51.91 71 ASN A N 1
ATOM 554 C CA . ASN A 1 71 ? 23.170 15.839 -29.784 1.00 51.91 71 ASN A CA 1
ATOM 555 C C . ASN A 1 71 ? 21.707 16.337 -29.898 1.00 51.91 71 ASN A C 1
ATOM 557 O O . ASN A 1 71 ? 21.235 16.679 -30.979 1.00 51.91 71 ASN A O 1
ATOM 561 N N . GLN A 1 72 ? 20.979 16.414 -28.780 1.00 44.03 72 GLN A N 1
ATOM 562 C CA . GLN A 1 72 ? 19.551 16.769 -28.785 1.00 44.03 72 GLN A CA 1
ATOM 563 C C . GLN A 1 72 ? 19.262 18.288 -28.816 1.00 44.03 72 GLN A C 1
ATOM 565 O O . GLN A 1 72 ? 19.909 19.062 -28.111 1.00 44.03 72 GLN A O 1
ATOM 570 N N . THR A 1 73 ? 18.208 18.694 -29.540 1.00 49.22 73 THR A N 1
ATOM 571 C CA . THR A 1 73 ? 17.552 20.018 -29.455 1.00 49.22 73 THR A CA 1
ATOM 572 C C . THR A 1 73 ? 16.247 19.956 -28.643 1.00 49.22 73 THR A C 1
ATOM 574 O O . THR A 1 73 ? 15.684 18.883 -28.424 1.00 49.22 73 THR A O 1
ATOM 577 N N . ILE A 1 74 ? 15.754 21.106 -28.164 1.00 41.84 74 ILE A N 1
ATOM 578 C CA . ILE A 1 74 ? 14.547 21.197 -27.321 1.00 41.84 74 ILE A CA 1
ATOM 579 C C . ILE A 1 74 ? 13.289 20.759 -28.089 1.00 41.84 74 ILE A C 1
ATOM 581 O O . ILE A 1 74 ? 12.985 21.283 -29.156 1.00 41.84 74 ILE A O 1
ATOM 585 N N . GLY A 1 75 ? 12.537 19.828 -27.500 1.00 58.00 75 GLY A N 1
ATOM 586 C CA . GLY A 1 75 ? 11.241 19.351 -27.980 1.00 58.00 75 GLY A CA 1
ATOM 587 C C . GLY A 1 75 ? 10.382 18.818 -26.827 1.00 58.00 75 GLY A C 1
ATOM 588 O O . GLY A 1 75 ? 10.874 18.596 -25.719 1.00 58.00 75 GLY A O 1
ATOM 589 N N . ASN A 1 76 ? 9.085 18.636 -27.077 1.00 53.50 76 ASN A N 1
ATOM 590 C CA . ASN A 1 76 ? 8.112 18.124 -26.106 1.00 53.50 76 ASN A CA 1
ATOM 591 C C . ASN A 1 76 ? 7.990 16.594 -26.257 1.00 53.50 76 ASN A C 1
ATOM 593 O O . ASN A 1 76 ? 7.928 16.103 -27.382 1.00 53.50 76 ASN A O 1
ATOM 597 N N . CYS A 1 77 ? 7.959 15.834 -25.158 1.00 56.56 77 CYS A N 1
ATOM 598 C CA . CYS A 1 77 ? 7.836 14.366 -25.188 1.00 56.56 77 CYS A CA 1
ATOM 599 C C . CYS A 1 77 ? 6.819 13.900 -24.136 1.00 56.56 77 CYS A C 1
ATOM 601 O O . CYS A 1 77 ? 7.022 14.154 -22.948 1.00 56.56 77 CYS A O 1
ATOM 603 N N . ASP A 1 78 ? 5.760 13.215 -24.574 1.00 55.12 78 ASP A N 1
ATOM 604 C CA . ASP A 1 78 ? 4.564 12.885 -23.781 1.00 55.12 78 ASP A CA 1
ATOM 605 C C . ASP A 1 78 ? 4.440 11.379 -23.490 1.00 55.12 78 ASP A C 1
ATOM 607 O O . ASP A 1 78 ? 3.469 10.741 -23.888 1.00 55.12 78 ASP A O 1
ATOM 611 N N . GLU A 1 79 ? 5.402 10.787 -22.775 1.00 61.38 79 GLU A N 1
ATOM 612 C CA . GLU A 1 79 ? 5.322 9.360 -22.425 1.00 61.38 79 GLU A CA 1
ATOM 613 C C . GLU A 1 79 ? 5.716 9.067 -20.973 1.00 61.38 79 GLU A C 1
ATOM 615 O O . GLU A 1 79 ? 6.824 9.381 -20.528 1.00 61.38 79 GLU A O 1
ATOM 620 N N . GLY A 1 80 ? 4.782 8.449 -20.241 1.00 67.44 80 GLY A N 1
ATOM 621 C CA . GLY A 1 80 ? 4.972 7.886 -18.904 1.00 67.44 80 GLY A CA 1
ATOM 622 C C . GLY A 1 80 ? 3.718 7.962 -18.024 1.00 67.44 80 GLY A C 1
ATOM 623 O O . GLY A 1 80 ? 2.716 8.581 -18.392 1.00 67.44 80 GLY A O 1
ATOM 624 N N . GLY A 1 81 ? 3.778 7.359 -16.833 1.00 78.94 81 GLY A N 1
ATOM 625 C CA . GLY A 1 81 ? 2.714 7.487 -15.833 1.00 78.94 81 GLY A CA 1
ATOM 626 C C . GLY A 1 81 ? 3.084 7.004 -14.431 1.00 78.94 81 GLY A C 1
ATOM 627 O O . GLY A 1 81 ? 4.020 6.231 -14.263 1.00 78.94 81 GLY A O 1
ATOM 628 N N . VAL A 1 82 ? 2.342 7.436 -13.416 1.00 83.12 82 VAL A N 1
ATOM 629 C CA . VAL A 1 82 ? 2.472 6.981 -12.029 1.00 83.12 82 VAL A CA 1
ATOM 630 C C . VAL A 1 82 ? 1.209 6.230 -11.613 1.00 83.12 82 VAL A C 1
ATOM 632 O O . VAL A 1 82 ? 0.093 6.764 -11.629 1.00 83.12 82 VAL A O 1
ATOM 635 N N . ILE A 1 83 ? 1.391 4.971 -11.218 1.00 86.69 83 ILE A N 1
ATOM 636 C CA . ILE A 1 83 ? 0.337 4.091 -10.714 1.00 86.69 83 ILE A CA 1
ATOM 637 C C . ILE A 1 83 ? 0.593 3.830 -9.234 1.00 86.69 83 ILE A C 1
ATOM 639 O O . ILE A 1 83 ? 1.611 3.266 -8.846 1.00 86.69 83 ILE A O 1
ATOM 643 N N . VAL A 1 84 ? -0.365 4.202 -8.395 1.00 89.75 84 VAL A N 1
ATOM 644 C CA . VAL A 1 84 ? -0.366 3.857 -6.976 1.00 89.75 84 VAL A CA 1
ATOM 645 C C . VAL A 1 84 ? -1.108 2.541 -6.788 1.00 89.75 84 VAL A C 1
ATOM 647 O O . VAL A 1 84 ? -2.278 2.409 -7.161 1.00 89.75 84 VAL A O 1
ATOM 650 N N . VAL A 1 85 ? -0.424 1.577 -6.182 1.00 92.06 85 VAL A N 1
ATOM 651 C CA . VAL A 1 85 ? -0.970 0.286 -5.768 1.00 92.06 85 VAL A CA 1
ATOM 652 C C . VAL A 1 85 ? -1.214 0.348 -4.267 1.00 92.06 85 VAL A C 1
ATOM 654 O O . VAL A 1 85 ? -0.274 0.323 -3.475 1.00 92.06 85 VAL A O 1
ATOM 657 N N . ASN A 1 86 ? -2.479 0.447 -3.870 1.00 93.56 86 ASN A N 1
ATOM 658 C CA . ASN A 1 86 ? -2.876 0.401 -2.469 1.00 93.56 86 ASN A CA 1
ATOM 659 C C . ASN A 1 86 ? -3.195 -1.046 -2.086 1.00 93.56 86 ASN A C 1
ATOM 661 O O . ASN A 1 86 ? -4.106 -1.653 -2.657 1.00 93.56 86 ASN A O 1
ATOM 665 N N . ILE A 1 87 ? -2.463 -1.578 -1.112 1.00 94.19 87 ILE A N 1
ATOM 666 C CA . ILE A 1 87 ? -2.661 -2.908 -0.540 1.00 94.19 87 ILE A CA 1
ATOM 667 C C . ILE A 1 87 ? -3.218 -2.719 0.870 1.00 94.19 87 ILE A C 1
ATOM 669 O O . ILE A 1 87 ? -2.517 -2.240 1.760 1.00 94.19 87 ILE A O 1
ATOM 673 N N . GLN A 1 88 ? -4.487 -3.074 1.064 1.00 94.94 88 GLN A N 1
ATOM 674 C CA . GLN A 1 88 ? -5.182 -2.894 2.339 1.00 94.94 88 GLN A CA 1
ATOM 675 C C . GLN A 1 88 ? -5.379 -4.232 3.053 1.00 94.94 88 GLN A C 1
ATOM 677 O O . GLN A 1 88 ? -6.075 -5.118 2.552 1.00 94.94 88 GLN A O 1
ATOM 682 N N . TRP A 1 89 ? -4.825 -4.333 4.255 1.00 94.06 89 TRP A N 1
ATOM 683 C CA . TRP A 1 89 ? -4.999 -5.420 5.212 1.00 94.06 89 TRP A CA 1
ATOM 684 C C . TRP A 1 89 ? -5.825 -4.914 6.392 1.00 94.06 89 TRP A C 1
ATOM 686 O O . TRP A 1 89 ? -5.294 -4.574 7.443 1.00 94.06 89 TRP A O 1
ATOM 696 N N . ILE A 1 90 ? -7.139 -4.814 6.203 1.00 93.31 90 ILE A N 1
ATOM 697 C CA . ILE A 1 90 ? -8.059 -4.403 7.269 1.00 93.31 90 ILE A CA 1
ATOM 698 C C . ILE A 1 90 ? -8.777 -5.654 7.752 1.00 93.31 90 ILE A C 1
ATOM 700 O O . ILE A 1 90 ? -9.704 -6.132 7.093 1.00 93.31 90 ILE A O 1
ATOM 704 N N . CYS A 1 91 ? -8.325 -6.190 8.883 1.00 93.25 91 CYS A N 1
ATOM 705 C CA . CYS A 1 91 ? -8.744 -7.501 9.357 1.00 93.25 91 CYS A CA 1
ATOM 706 C C . CYS A 1 91 ? -9.373 -7.449 10.745 1.00 93.25 91 CYS A C 1
ATOM 708 O O . CYS A 1 91 ? -8.950 -6.701 11.625 1.00 93.25 91 CYS A O 1
ATOM 710 N N . ASN A 1 92 ? -10.389 -8.290 10.933 1.00 92.94 92 ASN A N 1
ATOM 711 C CA . ASN A 1 92 ? -10.965 -8.574 12.237 1.00 92.94 92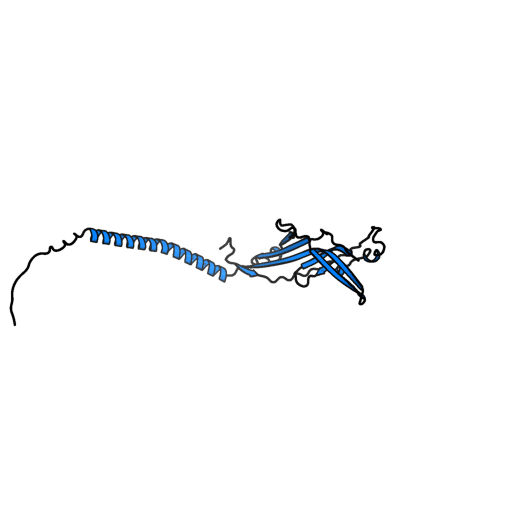 ASN A CA 1
ATOM 712 C C . ASN A 1 92 ? -10.409 -9.918 12.731 1.00 92.94 92 ASN A C 1
ATOM 714 O O . ASN A 1 92 ? -10.796 -10.961 12.210 1.00 92.94 92 ASN A O 1
ATOM 718 N N . LEU A 1 93 ? -9.512 -9.863 13.714 1.00 92.31 93 LEU A N 1
ATOM 719 C CA . LEU A 1 93 ? -8.814 -10.998 14.321 1.00 92.31 93 LEU A CA 1
ATOM 720 C C . LEU A 1 93 ? -9.676 -11.773 15.333 1.00 92.31 93 LEU A C 1
ATOM 722 O O . LEU A 1 93 ? -9.181 -12.707 15.955 1.00 92.31 93 LEU A O 1
ATOM 726 N N . ASP A 1 94 ? -10.950 -11.408 15.504 1.00 90.12 94 ASP A N 1
ATOM 727 C CA . ASP A 1 94 ? -11.913 -12.222 16.261 1.00 90.12 94 ASP A CA 1
ATOM 728 C C . ASP A 1 94 ? -12.402 -13.439 15.457 1.00 90.12 94 ASP A C 1
ATOM 730 O O . ASP A 1 94 ? -12.996 -14.355 16.018 1.00 90.12 94 ASP A O 1
ATOM 734 N N . ARG A 1 95 ? -12.185 -13.433 14.135 1.00 87.50 95 ARG A N 1
ATOM 735 C CA . ARG A 1 95 ? -12.490 -14.537 13.216 1.00 87.50 95 ARG A CA 1
ATOM 736 C C . ARG A 1 95 ? -11.212 -15.224 12.752 1.00 87.50 95 ARG A C 1
ATOM 738 O O . ARG A 1 95 ? -10.120 -14.677 12.899 1.00 87.50 95 ARG A O 1
ATOM 745 N N . ASP A 1 96 ? -11.371 -16.391 12.133 1.00 87.25 96 ASP A N 1
ATOM 746 C CA . ASP A 1 96 ? -10.256 -17.154 11.581 1.00 87.25 96 ASP A CA 1
ATOM 747 C C . ASP A 1 96 ? -9.426 -16.313 10.608 1.00 87.25 96 ASP A C 1
ATOM 749 O O . ASP A 1 96 ? -9.895 -15.849 9.562 1.00 87.25 96 ASP A O 1
ATOM 753 N N . PHE A 1 97 ? -8.160 -16.118 10.971 1.00 85.94 97 PHE A N 1
ATOM 754 C CA . PHE A 1 97 ? -7.234 -15.259 10.242 1.00 85.94 97 PHE A CA 1
ATOM 755 C C . PHE A 1 97 ? -7.053 -15.720 8.789 1.00 85.94 97 PHE A C 1
ATOM 757 O O . PHE A 1 97 ? -7.116 -14.915 7.866 1.00 85.94 97 PHE A O 1
ATOM 764 N N . ILE A 1 98 ? -6.892 -17.026 8.579 1.00 87.56 98 ILE A N 1
ATOM 765 C CA . ILE A 1 98 ? -6.544 -17.611 7.276 1.00 87.56 98 ILE A CA 1
ATOM 766 C C . ILE A 1 98 ? -7.679 -17.436 6.255 1.00 87.56 98 ILE A C 1
ATOM 768 O O . ILE A 1 98 ? -7.433 -17.223 5.067 1.00 87.56 98 ILE A O 1
ATOM 772 N N . GLU A 1 99 ? -8.930 -17.504 6.704 1.00 89.12 99 GLU A N 1
ATOM 773 C CA . GLU A 1 99 ? -10.088 -17.482 5.813 1.00 89.12 99 GLU A CA 1
ATOM 774 C C . GLU A 1 99 ? -10.565 -16.053 5.512 1.00 89.12 99 GLU A C 1
ATOM 776 O O . GLU A 1 99 ? -10.857 -15.719 4.355 1.00 89.12 99 GLU A O 1
ATOM 781 N N . TYR A 1 100 ? -10.594 -15.192 6.536 1.00 88.12 100 TYR A N 1
ATOM 782 C CA . TYR A 1 100 ? -11.248 -13.882 6.473 1.00 88.12 100 TYR A CA 1
ATOM 783 C C . TYR A 1 100 ? -10.288 -12.691 6.332 1.00 88.12 100 TYR A C 1
ATOM 785 O O . TYR A 1 100 ? -10.730 -11.610 5.932 1.00 88.12 100 TYR A O 1
ATOM 793 N N . CYS A 1 101 ? -8.992 -12.849 6.621 1.00 92.88 101 CYS A N 1
ATOM 794 C CA . CYS A 1 101 ? -8.002 -11.780 6.479 1.00 92.88 101 CYS A CA 1
ATOM 795 C C . CYS A 1 101 ? -7.278 -11.889 5.131 1.00 92.88 101 CYS A C 1
ATOM 797 O O . CYS A 1 101 ? -6.229 -12.516 5.012 1.00 92.88 101 CYS A O 1
ATOM 799 N N . LYS A 1 102 ? -7.860 -11.280 4.090 1.00 93.56 102 LYS A N 1
ATOM 800 C CA . LYS A 1 102 ? -7.292 -11.240 2.733 1.00 93.56 102 LYS A CA 1
ATOM 801 C C . LYS A 1 102 ? -6.995 -9.800 2.307 1.00 93.56 102 LYS A C 1
ATOM 803 O O . LYS A 1 102 ? -7.796 -8.907 2.607 1.00 93.56 102 LYS A O 1
ATOM 808 N N . PRO A 1 103 ? -5.894 -9.564 1.576 1.00 94.00 103 PRO A N 1
ATOM 809 C CA . PRO A 1 103 ? -5.546 -8.232 1.111 1.00 94.00 103 PRO A CA 1
ATOM 810 C C . PRO A 1 103 ? -6.549 -7.744 0.070 1.00 94.00 103 PRO A C 1
ATOM 812 O O . PRO A 1 103 ? -6.955 -8.484 -0.828 1.00 94.00 103 PRO A O 1
ATOM 815 N N . LYS A 1 104 ? -6.910 -6.465 0.153 1.00 93.81 104 LYS A N 1
ATOM 816 C CA . LYS A 1 104 ? -7.687 -5.774 -0.880 1.00 93.81 104 LYS A CA 1
ATOM 817 C C . LYS A 1 104 ? -6.761 -4.876 -1.688 1.00 93.81 104 LYS A C 1
ATOM 819 O O . LYS A 1 104 ? -6.175 -3.941 -1.146 1.00 93.81 104 LYS A O 1
ATOM 824 N N . TYR A 1 105 ? -6.663 -5.150 -2.984 1.00 94.25 105 TYR A N 1
ATOM 825 C CA . TYR A 1 105 ? -5.848 -4.381 -3.921 1.00 94.25 105 TYR A CA 1
ATOM 826 C C . TYR A 1 105 ? -6.680 -3.289 -4.591 1.00 94.25 105 TYR A C 1
ATOM 828 O O . TYR A 1 105 ? -7.776 -3.552 -5.086 1.00 94.25 105 TYR A O 1
ATOM 836 N N . LYS A 1 106 ? -6.157 -2.062 -4.629 1.00 92.62 106 LYS A N 1
ATOM 837 C CA . LYS A 1 106 ? -6.749 -0.943 -5.374 1.00 92.62 106 LYS A CA 1
ATOM 838 C C . LYS A 1 106 ? -5.673 -0.235 -6.182 1.00 92.62 106 LYS A C 1
ATOM 840 O O . LYS A 1 106 ? -4.648 0.162 -5.634 1.00 92.62 106 LYS A O 1
ATOM 845 N N . PHE A 1 107 ? -5.940 -0.026 -7.462 1.00 91.25 107 PHE A N 1
ATOM 846 C CA . PHE A 1 107 ? -5.033 0.651 -8.382 1.00 91.25 107 PHE A CA 1
ATOM 847 C C . PHE A 1 107 ? -5.575 2.046 -8.679 1.00 91.25 107 PHE A C 1
ATOM 849 O O . PHE A 1 107 ? -6.742 2.189 -9.041 1.00 91.25 107 PHE A O 1
ATOM 856 N N . LYS A 1 108 ? -4.744 3.076 -8.518 1.00 86.56 108 LYS A N 1
ATOM 857 C CA . LYS A 1 108 ? -5.092 4.456 -8.871 1.00 86.56 108 LYS A CA 1
ATOM 858 C C . LYS A 1 108 ? -3.994 5.050 -9.743 1.00 86.56 108 LYS A C 1
ATOM 860 O O . LYS A 1 108 ? -2.833 5.054 -9.349 1.00 86.56 108 LYS A O 1
ATOM 865 N N . ARG A 1 109 ? -4.360 5.596 -10.901 1.00 83.62 109 ARG A N 1
ATOM 866 C CA . ARG A 1 109 ? -3.456 6.436 -11.694 1.00 83.62 109 ARG A CA 1
ATOM 867 C C . ARG A 1 109 ? -3.466 7.849 -11.114 1.00 83.62 109 ARG A C 1
ATOM 869 O O . ARG A 1 109 ? -4.540 8.413 -10.941 1.00 83.62 109 ARG A O 1
ATOM 876 N N . VAL A 1 110 ? -2.297 8.398 -10.796 1.00 78.88 110 VAL A N 1
ATOM 877 C CA . VAL A 1 110 ? -2.184 9.711 -10.129 1.00 78.88 110 VAL A CA 1
ATOM 878 C C . VAL A 1 110 ? -2.191 10.866 -11.130 1.00 78.88 110 VAL A C 1
ATOM 880 O O . VAL A 1 110 ? -2.676 11.946 -10.820 1.00 78.88 110 VAL A O 1
ATOM 883 N N . ASP A 1 111 ? -1.736 10.629 -12.359 1.00 66.88 111 ASP A N 1
ATOM 884 C CA . ASP A 1 111 ? -1.509 11.704 -13.338 1.00 66.88 111 ASP A CA 1
ATOM 885 C C . ASP A 1 111 ? -2.778 12.294 -13.974 1.00 66.88 111 ASP A C 1
ATOM 887 O O . ASP A 1 111 ? -2.688 13.256 -14.734 1.00 66.88 111 ASP A O 1
ATOM 891 N N . ASN A 1 112 ? -3.948 11.687 -13.739 1.00 61.91 112 ASN A N 1
ATOM 892 C CA . ASN A 1 112 ? -5.190 12.017 -14.450 1.00 61.91 112 ASN A CA 1
ATOM 893 C C . ASN A 1 112 ? -6.205 12.805 -13.601 1.00 61.91 112 ASN A C 1
ATOM 895 O O . ASN A 1 112 ? -7.322 13.054 -14.050 1.00 61.91 112 ASN A O 1
ATOM 899 N N . ASP A 1 113 ? -5.835 13.212 -12.385 1.00 63.41 113 ASP A N 1
ATOM 900 C CA . ASP A 1 113 ? -6.703 13.992 -11.500 1.00 63.41 113 ASP A CA 1
ATOM 901 C C . ASP A 1 113 ? -6.612 15.489 -11.856 1.00 63.41 113 ASP A C 1
ATOM 903 O O . ASP A 1 113 ? -5.918 16.238 -11.179 1.00 63.41 113 ASP A O 1
ATOM 907 N N . GLY A 1 114 ? -7.276 15.886 -12.955 1.00 56.50 114 GLY A N 1
ATOM 908 C CA . GLY A 1 114 ? -7.874 17.195 -13.327 1.00 56.50 114 GLY A CA 1
ATOM 909 C C . GLY A 1 114 ? -7.165 18.549 -13.109 1.00 56.50 114 GLY A C 1
ATOM 910 O O . GLY A 1 114 ? -7.454 19.490 -13.839 1.00 56.50 114 GLY A O 1
ATOM 911 N N . LEU A 1 115 ? -6.269 18.689 -12.136 1.00 59.25 115 LEU A N 1
ATOM 912 C CA . LEU A 1 115 ? -5.665 19.945 -11.689 1.00 59.25 115 LE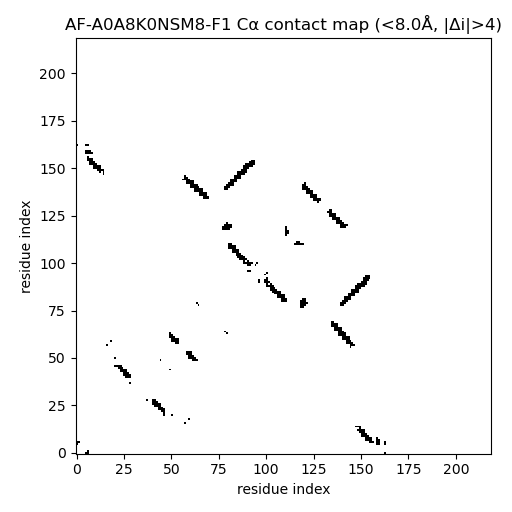U A CA 1
ATOM 913 C C . LEU A 1 115 ? -4.224 20.125 -12.162 1.00 59.25 115 LEU A C 1
ATOM 915 O O . LEU A 1 115 ? -3.778 21.257 -12.272 1.00 59.25 115 LEU A O 1
ATOM 919 N N . ASN A 1 116 ? -3.515 19.041 -12.484 1.00 54.31 116 ASN A N 1
ATOM 920 C CA . ASN A 1 116 ? -2.200 19.075 -13.119 1.00 54.31 116 ASN A CA 1
ATOM 921 C C . ASN A 1 116 ? -2.026 17.793 -13.932 1.00 54.31 116 ASN A C 1
ATOM 923 O O . ASN A 1 116 ? -1.869 16.715 -13.362 1.00 54.31 116 ASN A O 1
ATOM 927 N N . LYS A 1 117 ? -2.048 17.905 -15.264 1.00 57.12 117 LYS A N 1
ATOM 928 C CA . LYS A 1 117 ? -1.705 16.809 -16.179 1.00 57.12 117 LYS A CA 1
ATOM 929 C C . LYS A 1 117 ? -0.207 16.524 -16.036 1.00 57.12 117 LYS A C 1
ATOM 931 O O . LYS A 1 117 ? 0.602 17.018 -16.820 1.00 57.12 117 LYS A O 1
ATOM 936 N N . LEU A 1 118 ? 0.171 15.807 -14.980 1.00 56.44 118 LEU A N 1
ATOM 937 C CA . LEU A 1 118 ? 1.548 15.397 -14.740 1.00 56.44 118 LEU A CA 1
ATOM 938 C C . LEU A 1 118 ? 1.965 14.500 -15.909 1.00 56.44 118 LEU A C 1
ATOM 940 O O . LEU A 1 118 ? 1.363 13.461 -16.176 1.00 56.44 118 LEU A O 1
ATOM 944 N N . LYS A 1 119 ? 2.956 14.953 -16.678 1.00 64.06 119 LYS A N 1
ATOM 945 C CA . LYS A 1 119 ? 3.435 14.265 -17.880 1.00 64.06 119 LYS A CA 1
ATOM 946 C C . LYS A 1 119 ? 4.362 13.118 -17.495 1.00 64.06 119 LYS A C 1
ATOM 948 O O . LYS A 1 119 ? 5.570 13.202 -17.684 1.00 64.06 119 LYS A O 1
ATOM 953 N N . GLY A 1 120 ? 3.775 12.058 -16.950 1.00 67.38 120 GLY A N 1
ATOM 954 C CA . GLY A 1 120 ? 4.458 10.803 -16.676 1.00 67.38 120 GLY A CA 1
ATOM 955 C C . GLY A 1 120 ? 5.678 10.903 -15.758 1.00 67.38 120 GLY A C 1
ATOM 956 O O . GLY A 1 120 ? 5.965 11.937 -15.159 1.00 67.38 120 GLY A O 1
ATOM 957 N N . TYR A 1 121 ? 6.408 9.794 -15.652 1.00 76.06 121 TYR A N 1
ATOM 958 C CA . TYR A 1 121 ? 7.683 9.733 -14.945 1.00 76.06 121 TYR A CA 1
ATOM 959 C C . TYR A 1 121 ? 8.797 9.392 -15.937 1.00 76.06 121 TYR A C 1
ATOM 961 O O . TYR A 1 121 ? 8.693 8.430 -16.702 1.00 76.06 121 TYR A O 1
ATOM 969 N N . SER A 1 122 ? 9.868 10.189 -15.929 1.00 78.12 122 SER A N 1
ATOM 970 C CA . SER A 1 122 ? 11.065 9.935 -16.731 1.00 78.12 122 SER A CA 1
ATOM 971 C C . SER A 1 122 ? 12.318 10.228 -15.920 1.00 78.12 122 SER A C 1
ATOM 973 O O . SER A 1 122 ? 12.345 11.192 -15.154 1.00 78.12 122 SER A O 1
ATOM 975 N N . PHE A 1 123 ? 13.366 9.431 -16.111 1.00 78.06 123 PHE A N 1
ATOM 976 C CA . PHE A 1 123 ? 14.672 9.685 -15.510 1.00 78.06 123 PHE A CA 1
ATOM 977 C C . PHE A 1 123 ? 15.778 9.587 -16.558 1.00 78.06 123 PHE A C 1
ATOM 979 O O . PHE A 1 123 ? 15.621 8.971 -17.614 1.00 78.06 123 PHE A O 1
ATOM 986 N N . ARG A 1 124 ? 16.911 10.233 -16.281 1.00 79.75 124 ARG A N 1
ATOM 987 C CA . ARG A 1 124 ? 18.078 10.252 -17.166 1.00 79.75 124 ARG A CA 1
ATOM 988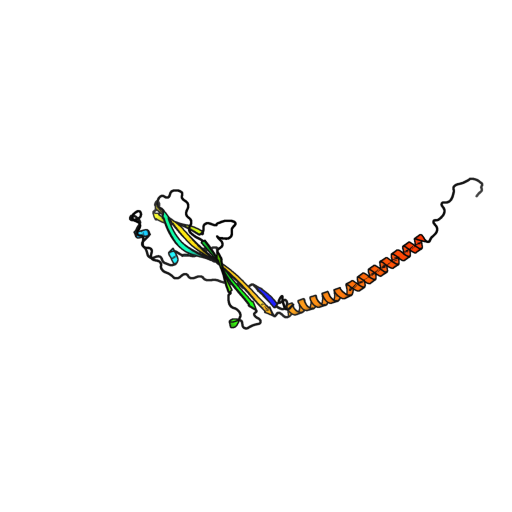 C C . ARG A 1 124 ? 19.235 9.531 -16.492 1.00 79.75 124 ARG A C 1
ATOM 990 O O . ARG A 1 124 ? 19.493 9.762 -15.314 1.00 79.75 124 ARG A O 1
ATOM 997 N N . LYS A 1 125 ? 19.943 8.695 -17.244 1.00 81.44 125 LYS A N 1
ATOM 998 C CA . LYS A 1 125 ? 21.168 8.022 -16.805 1.00 81.44 125 LYS A CA 1
ATOM 999 C C . LYS A 1 125 ? 22.274 8.293 -17.814 1.00 81.44 125 LYS A C 1
ATOM 1001 O O . LYS A 1 125 ? 22.035 8.240 -19.018 1.00 81.44 125 LYS A O 1
ATOM 1006 N N . ALA A 1 126 ? 23.471 8.595 -17.326 1.00 79.62 126 ALA A N 1
ATOM 1007 C CA . ALA A 1 126 ? 24.654 8.749 -18.161 1.00 79.62 126 ALA A CA 1
ATOM 1008 C C . ALA A 1 126 ? 25.502 7.472 -18.094 1.00 79.62 126 ALA A C 1
ATOM 1010 O O . ALA A 1 126 ? 25.778 6.971 -17.005 1.00 79.62 126 ALA A O 1
ATOM 1011 N N . TYR A 1 127 ? 25.911 6.963 -19.251 1.00 77.50 127 TYR A N 1
ATOM 1012 C CA . TYR A 1 127 ? 26.879 5.879 -19.386 1.00 77.50 127 TYR A CA 1
ATOM 1013 C C . TYR A 1 127 ? 28.203 6.484 -19.834 1.00 77.50 127 TYR A C 1
ATOM 1015 O O . TYR A 1 127 ? 28.271 7.119 -20.884 1.00 77.50 127 TYR A O 1
ATOM 1023 N N . HIS A 1 128 ? 29.237 6.338 -19.016 1.00 77.19 128 HIS A N 1
ATOM 1024 C CA . HIS A 1 128 ? 30.571 6.847 -19.313 1.00 77.19 128 HIS A CA 1
ATOM 1025 C C . HIS A 1 128 ? 31.386 5.737 -19.974 1.00 77.19 128 HIS A C 1
ATOM 1027 O O . HIS A 1 128 ? 31.478 4.644 -19.422 1.00 77.19 128 HIS A O 1
ATOM 1033 N N . HIS A 1 129 ? 31.934 6.014 -21.157 1.00 76.69 129 HIS A N 1
ATOM 1034 C CA . HIS A 1 129 ? 32.776 5.068 -21.896 1.00 76.69 129 HIS A CA 1
ATOM 1035 C C . HIS A 1 129 ? 34.264 5.406 -21.725 1.00 76.69 129 HIS A C 1
ATOM 1037 O O . HIS A 1 129 ? 35.066 4.503 -21.533 1.00 76.69 129 HIS A O 1
ATOM 1043 N N . ASP A 1 130 ? 34.597 6.704 -21.697 1.00 80.12 130 ASP A N 1
ATOM 1044 C CA . ASP A 1 130 ? 35.949 7.250 -21.517 1.00 80.12 130 ASP A CA 1
ATOM 1045 C C . ASP A 1 130 ? 35.905 8.526 -20.650 1.00 80.12 130 ASP A C 1
ATOM 1047 O O . ASP A 1 130 ? 34.828 9.023 -20.310 1.00 80.12 130 ASP A O 1
ATOM 1051 N N . LEU A 1 131 ? 37.069 9.134 -20.377 1.00 78.44 131 LEU A N 1
ATOM 1052 C CA . LEU A 1 131 ? 37.188 10.428 -19.678 1.00 78.44 131 LEU A CA 1
ATOM 1053 C C . LEU A 1 131 ? 36.398 11.569 -20.356 1.00 78.44 131 LEU A C 1
ATOM 1055 O O . LEU A 1 131 ? 35.833 12.410 -19.661 1.00 78.44 131 LEU A O 1
ATOM 1059 N N . ASN A 1 132 ? 36.305 11.576 -21.694 1.00 79.69 132 ASN A N 1
ATOM 1060 C CA . ASN A 1 132 ? 35.664 12.653 -22.469 1.00 79.69 132 ASN A CA 1
ATOM 1061 C C . ASN A 1 132 ? 34.355 12.253 -23.172 1.00 79.69 132 ASN A C 1
ATOM 1063 O O . ASN A 1 132 ? 33.735 13.095 -23.823 1.00 79.69 132 ASN A O 1
ATOM 1067 N N . ARG A 1 133 ? 33.913 10.991 -23.078 1.00 75.75 133 ARG A N 1
ATOM 1068 C CA . ARG A 1 133 ? 32.723 10.503 -23.798 1.00 75.75 133 ARG A CA 1
ATOM 1069 C C . ARG A 1 133 ? 31.704 9.884 -22.850 1.00 75.75 133 ARG A C 1
ATOM 1071 O O . ARG A 1 133 ? 32.002 8.940 -22.117 1.00 75.75 133 ARG A O 1
ATOM 1078 N N . ARG A 1 134 ? 30.473 10.405 -22.911 1.00 76.31 134 ARG A N 1
ATOM 1079 C CA . ARG A 1 134 ? 29.308 9.872 -22.196 1.00 76.31 134 ARG A CA 1
ATOM 1080 C C . ARG A 1 134 ? 28.079 9.813 -23.097 1.00 76.31 134 ARG A C 1
ATOM 1082 O O . ARG A 1 134 ? 27.818 10.751 -23.846 1.00 76.31 134 ARG A O 1
ATOM 1089 N N . SER A 1 135 ? 27.299 8.757 -22.940 1.00 74.19 135 SER A N 1
ATOM 1090 C CA . SER A 1 135 ? 26.012 8.558 -23.601 1.00 74.19 135 SER A CA 1
ATOM 1091 C C . SER A 1 135 ? 24.894 8.835 -22.598 1.00 74.19 135 SER A C 1
ATOM 1093 O O . SER A 1 135 ? 24.813 8.177 -21.559 1.00 74.19 135 SER A O 1
ATOM 1095 N N . LEU A 1 136 ? 24.043 9.830 -22.871 1.00 78.62 136 LEU A N 1
ATOM 1096 C CA . LEU A 1 136 ? 22.882 10.136 -22.035 1.00 78.62 136 LEU A CA 1
ATOM 1097 C C . LEU A 1 136 ? 21.668 9.365 -22.550 1.00 78.62 136 LEU A C 1
ATOM 1099 O O . LEU A 1 136 ? 21.258 9.524 -23.697 1.00 78.62 136 LEU A O 1
ATOM 1103 N N . VAL A 1 137 ? 21.077 8.562 -21.675 1.00 78.94 137 VAL A N 1
ATOM 1104 C CA . VAL A 1 137 ? 19.879 7.783 -21.971 1.00 78.94 137 VAL A CA 1
ATOM 1105 C C . VAL A 1 137 ? 18.738 8.310 -21.122 1.00 78.94 137 VAL A C 1
ATOM 1107 O O . VAL A 1 137 ? 18.865 8.439 -19.899 1.00 78.94 137 VAL A O 1
ATOM 1110 N N . LYS A 1 138 ? 17.621 8.634 -21.770 1.00 82.31 138 LYS A N 1
ATOM 1111 C CA . LYS A 1 138 ? 16.395 9.056 -21.103 1.00 82.31 138 LYS A CA 1
ATOM 1112 C C . LYS A 1 138 ? 15.385 7.915 -21.143 1.00 82.31 138 LYS A C 1
ATOM 1114 O O . LYS A 1 138 ? 14.970 7.476 -22.212 1.00 82.31 138 LYS A O 1
ATOM 1119 N N . TYR A 1 139 ? 14.985 7.466 -19.963 1.00 82.94 139 TYR A N 1
ATOM 1120 C CA . TYR A 1 139 ? 14.005 6.406 -19.777 1.00 82.94 139 TYR A CA 1
ATOM 1121 C C . TYR A 1 139 ? 12.640 7.022 -19.506 1.00 82.94 139 TYR A C 1
ATOM 1123 O O . TYR A 1 139 ? 12.494 7.856 -18.611 1.00 82.94 139 TYR A O 1
ATOM 1131 N N . HIS A 1 140 ? 11.650 6.596 -20.278 1.00 84.25 140 HIS A N 1
ATOM 1132 C CA . HIS A 1 140 ? 10.247 6.953 -20.144 1.00 84.25 140 HIS A CA 1
ATOM 1133 C C . HIS A 1 140 ? 9.463 5.704 -19.759 1.00 84.25 140 HIS A C 1
ATOM 1135 O O . HIS A 1 140 ? 9.680 4.629 -20.321 1.00 84.25 140 HIS A O 1
ATOM 1141 N N . GLY A 1 141 ? 8.580 5.806 -18.770 1.00 84.38 141 GLY A N 1
ATOM 1142 C CA . GLY A 1 141 ? 7.914 4.607 -18.283 1.00 84.38 141 GLY A CA 1
ATOM 1143 C C . GLY A 1 141 ? 6.891 4.831 -17.193 1.00 84.38 141 GLY A C 1
ATOM 1144 O O . GLY A 1 141 ? 6.419 5.946 -16.954 1.00 84.38 141 GLY A O 1
ATOM 1145 N N . ILE A 1 142 ? 6.538 3.722 -16.551 1.00 85.75 142 ILE A N 1
ATOM 1146 C CA . ILE A 1 142 ? 5.526 3.673 -15.509 1.00 85.75 142 ILE A CA 1
ATOM 1147 C C . ILE A 1 142 ? 6.210 3.489 -14.160 1.00 85.75 142 ILE A C 1
ATOM 1149 O O . ILE A 1 142 ? 6.953 2.530 -13.953 1.00 85.75 142 ILE A O 1
ATOM 1153 N N . MET A 1 143 ? 5.935 4.394 -13.228 1.00 85.75 143 MET A N 1
ATOM 1154 C CA . MET A 1 143 ? 6.349 4.259 -11.838 1.00 85.75 143 MET A CA 1
ATOM 1155 C C . MET A 1 143 ? 5.212 3.654 -11.017 1.00 85.75 143 MET A C 1
ATOM 1157 O O . MET A 1 143 ? 4.121 4.219 -10.941 1.00 85.75 143 MET A O 1
ATOM 1161 N N . PHE A 1 144 ? 5.471 2.517 -10.381 1.00 88.06 144 PHE A N 1
ATOM 1162 C CA . PHE A 1 144 ? 4.565 1.893 -9.429 1.00 88.06 144 PHE A CA 1
ATOM 1163 C C . PHE A 1 144 ? 4.943 2.312 -8.016 1.00 88.06 144 PHE A C 1
ATOM 1165 O O . PHE A 1 144 ? 6.052 2.042 -7.561 1.00 88.06 144 PHE A O 1
ATOM 1172 N N . VAL A 1 145 ? 4.012 2.940 -7.306 1.00 88.62 145 VAL A N 1
ATOM 1173 C CA . VAL A 1 145 ? 4.177 3.328 -5.902 1.00 88.62 145 VAL A CA 1
ATOM 1174 C C . VAL A 1 145 ? 3.300 2.424 -5.050 1.00 88.62 145 VAL A C 1
ATOM 1176 O O . VAL A 1 145 ? 2.081 2.417 -5.207 1.00 88.62 145 VAL A O 1
ATOM 1179 N N . ILE A 1 146 ? 3.905 1.660 -4.147 1.00 91.31 146 ILE A N 1
ATOM 1180 C CA . ILE A 1 146 ? 3.186 0.732 -3.277 1.00 91.31 146 ILE A CA 1
ATOM 1181 C C . ILE A 1 146 ? 2.887 1.422 -1.955 1.00 91.31 146 ILE A C 1
ATOM 1183 O O . ILE A 1 146 ? 3.781 1.898 -1.251 1.00 91.31 146 ILE A O 1
ATOM 1187 N N . ARG A 1 147 ? 1.603 1.451 -1.607 1.00 91.44 147 ARG A N 1
ATOM 1188 C CA . ARG A 1 147 ? 1.115 1.918 -0.316 1.00 91.44 147 ARG A CA 1
ATOM 1189 C C . ARG A 1 147 ? 0.474 0.752 0.411 1.00 91.44 147 ARG A C 1
ATOM 1191 O O . ARG A 1 147 ? -0.526 0.206 -0.051 1.00 91.44 147 ARG A O 1
ATOM 1198 N N . ASN A 1 148 ? 1.036 0.418 1.560 1.00 92.19 148 ASN A N 1
ATOM 1199 C CA . ASN A 1 148 ? 0.475 -0.590 2.441 1.00 92.19 148 ASN A CA 1
ATOM 1200 C C . ASN A 1 148 ? -0.277 0.090 3.572 1.00 92.19 148 ASN A C 1
ATOM 1202 O O . ASN A 1 148 ? 0.211 1.061 4.143 1.00 92.19 148 ASN A O 1
ATOM 1206 N N . GLU A 1 149 ? -1.442 -0.447 3.887 1.00 93.62 149 GLU A N 1
ATOM 1207 C CA . GLU A 1 149 ? -2.226 -0.072 5.054 1.00 93.62 149 GLU A CA 1
ATOM 1208 C C . GLU A 1 149 ? -2.596 -1.368 5.769 1.00 93.62 149 GLU A C 1
ATOM 1210 O O . GLU A 1 149 ? -3.301 -2.202 5.197 1.00 93.62 149 GLU A O 1
ATOM 1215 N N . ALA A 1 150 ? -2.091 -1.565 6.985 1.00 94.00 150 ALA A N 1
ATOM 1216 C CA . ALA A 1 150 ? -2.404 -2.734 7.794 1.00 94.00 150 ALA A CA 1
ATOM 1217 C C . ALA A 1 150 ? -3.011 -2.310 9.120 1.00 94.00 150 ALA A C 1
ATOM 1219 O O . ALA A 1 150 ? -2.394 -1.608 9.912 1.00 94.00 150 ALA A O 1
ATOM 1220 N N . ILE A 1 151 ? -4.240 -2.759 9.347 1.00 94.12 151 ILE A N 1
ATOM 1221 C CA . ILE A 1 151 ? -5.010 -2.465 10.543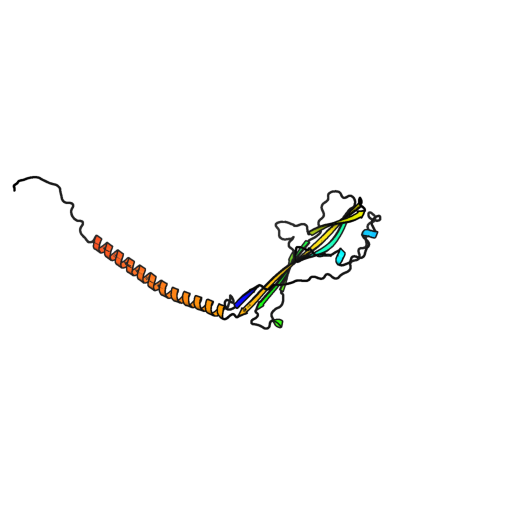 1.00 94.12 151 ILE A CA 1
ATOM 1222 C C . ILE A 1 151 ? -5.591 -3.781 11.045 1.00 94.12 151 ILE A C 1
ATOM 1224 O O . ILE A 1 151 ? -6.474 -4.378 10.418 1.00 94.12 151 ILE A O 1
ATOM 1228 N N . GLY A 1 152 ? -5.101 -4.215 12.200 1.00 94.06 152 GLY A N 1
ATOM 1229 C CA . GLY A 1 152 ? -5.653 -5.328 12.951 1.00 94.06 152 GLY A CA 1
ATOM 1230 C C . GLY A 1 152 ? -6.673 -4.838 13.970 1.00 94.06 152 GLY A C 1
ATOM 1231 O O . GLY A 1 152 ? -6.457 -3.839 14.654 1.00 94.06 152 GLY A O 1
ATOM 1232 N N . ARG A 1 153 ? -7.802 -5.539 14.084 1.00 93.19 153 ARG A N 1
ATOM 1233 C CA . ARG A 1 153 ? -8.777 -5.328 15.159 1.00 93.19 153 ARG A CA 1
ATOM 1234 C C . ARG A 1 153 ? -8.998 -6.616 15.919 1.00 93.19 153 ARG A C 1
ATOM 1236 O O . ARG A 1 153 ? -9.316 -7.622 15.295 1.00 93.19 153 ARG A O 1
ATOM 1243 N N . LYS A 1 154 ? -8.880 -6.577 17.240 1.00 93.88 154 LYS A N 1
ATOM 1244 C CA . LYS A 1 154 ? -9.140 -7.729 18.109 1.00 93.88 154 LYS A CA 1
ATOM 1245 C C . LYS A 1 154 ? -9.963 -7.306 19.314 1.00 93.88 154 LYS A C 1
ATOM 1247 O O . LYS A 1 154 ? -9.790 -6.202 19.826 1.00 93.88 154 LYS A O 1
ATOM 1252 N N . PHE A 1 155 ? -10.847 -8.172 19.783 1.00 94.12 155 PHE A N 1
ATOM 1253 C CA . PHE A 1 155 ? -11.588 -7.994 21.019 1.00 94.12 155 PHE A CA 1
ATOM 1254 C C . PHE A 1 155 ? -10.632 -7.710 22.183 1.00 94.12 155 PHE A C 1
ATOM 1256 O O . PHE A 1 155 ? -9.674 -8.447 22.420 1.00 94.12 155 PHE A O 1
ATOM 1263 N N . SER A 1 156 ? -10.921 -6.642 22.928 1.00 95.00 156 SER A N 1
ATOM 1264 C CA . SER A 1 156 ? -10.186 -6.279 24.134 1.00 95.00 156 SER A CA 1
ATOM 1265 C C . SER A 1 156 ? -11.172 -5.973 25.250 1.00 95.00 156 SER A C 1
ATOM 1267 O O . SER A 1 156 ? -11.955 -5.022 25.178 1.00 95.00 156 SER A O 1
ATOM 1269 N N . PHE A 1 157 ? -11.118 -6.773 26.316 1.00 93.94 157 PHE A N 1
ATOM 1270 C CA . PHE A 1 157 ? -12.007 -6.607 27.465 1.00 93.94 157 PHE A CA 1
ATOM 1271 C C . PHE A 1 157 ? -11.875 -5.211 28.096 1.00 93.94 157 PHE A C 1
ATOM 1273 O O . PHE A 1 157 ? -12.869 -4.604 28.487 1.00 93.94 157 PHE A O 1
ATOM 1280 N N . VAL A 1 158 ? -10.664 -4.644 28.101 1.00 94.75 158 VAL A N 1
ATOM 1281 C CA . VAL A 1 158 ? -10.401 -3.288 28.607 1.00 94.75 158 VAL A CA 1
ATOM 1282 C C . VAL A 1 158 ? -11.205 -2.240 27.828 1.00 94.75 158 VAL A C 1
ATOM 1284 O O . VAL A 1 158 ? -11.861 -1.384 28.423 1.00 94.75 158 VAL A O 1
ATOM 1287 N N . LYS A 1 159 ? -11.220 -2.324 26.491 1.00 92.75 159 LYS A N 1
ATOM 1288 C CA . LYS A 1 159 ? -11.987 -1.404 25.633 1.00 92.75 159 LYS A CA 1
ATOM 1289 C C . LYS A 1 159 ? -13.494 -1.572 25.805 1.00 92.75 159 LYS A C 1
ATOM 1291 O O . LYS A 1 159 ? -14.229 -0.584 25.746 1.00 92.75 159 LYS A O 1
ATOM 1296 N N . LEU A 1 160 ? -13.956 -2.797 26.047 1.00 94.12 160 LEU A N 1
ATOM 1297 C CA . LEU A 1 160 ? -15.354 -3.071 26.365 1.00 94.12 160 LEU A CA 1
ATOM 1298 C C . LEU A 1 160 ? -15.773 -2.363 27.658 1.00 94.12 160 LEU A C 1
ATOM 1300 O O . LEU A 1 160 ? -16.751 -1.616 27.645 1.00 94.12 160 LEU A O 1
ATOM 1304 N N . VAL A 1 161 ? -15.017 -2.547 28.744 1.00 95.75 161 VAL A N 1
ATOM 1305 C CA . VAL A 1 161 ? -15.344 -1.971 30.058 1.00 95.75 161 VAL A CA 1
ATOM 1306 C C . VAL A 1 161 ? -15.301 -0.445 30.027 1.00 95.75 161 VAL A C 1
ATOM 1308 O O . VAL A 1 161 ? -16.224 0.187 30.534 1.00 95.75 161 VAL A O 1
ATOM 1311 N N . ILE A 1 162 ? -14.297 0.161 29.382 1.00 93.50 162 ILE A N 1
ATOM 1312 C CA . ILE A 1 162 ? -14.206 1.626 29.253 1.00 93.50 162 ILE A CA 1
ATOM 1313 C C . ILE A 1 162 ? -15.437 2.189 28.532 1.00 93.50 162 ILE A C 1
ATOM 1315 O O . ILE A 1 162 ? -16.072 3.120 29.023 1.00 93.50 162 ILE A O 1
ATOM 1319 N N . ASN A 1 163 ? -15.820 1.610 27.390 1.00 92.69 163 ASN A N 1
ATOM 1320 C CA . ASN A 1 163 ? -16.980 2.093 26.638 1.00 92.69 163 ASN A CA 1
ATOM 1321 C C . ASN A 1 163 ? -18.302 1.857 27.371 1.00 92.69 163 ASN A C 1
ATOM 1323 O O . ASN A 1 163 ? -19.217 2.676 27.273 1.00 92.69 163 ASN A O 1
ATOM 1327 N N . PHE A 1 164 ? -18.400 0.767 28.129 1.00 93.94 164 PHE A N 1
ATOM 1328 C CA . PHE A 1 164 ? -19.555 0.512 28.978 1.00 93.94 164 PHE A CA 1
ATOM 1329 C C . PHE A 1 164 ? -19.650 1.529 30.126 1.00 93.94 164 PHE A C 1
ATOM 1331 O O . PHE A 1 164 ? -20.717 2.096 30.360 1.00 93.94 164 PHE A O 1
ATOM 1338 N N . ALA A 1 165 ? -18.529 1.839 30.781 1.00 95.12 165 ALA A N 1
ATOM 1339 C CA . ALA A 1 165 ? -18.459 2.846 31.837 1.00 95.12 165 ALA A CA 1
ATOM 1340 C C . ALA A 1 165 ? -18.851 4.245 31.330 1.00 95.12 165 ALA A C 1
ATOM 1342 O O . ALA A 1 165 ? -19.619 4.941 31.994 1.00 95.12 165 ALA A O 1
ATOM 1343 N N . ILE A 1 166 ? -18.402 4.632 30.129 1.00 94.06 166 ILE A N 1
ATOM 1344 C CA . ILE A 1 166 ? -18.806 5.894 29.486 1.00 94.06 166 ILE A CA 1
ATOM 1345 C C . ILE A 1 166 ? -20.321 5.914 29.235 1.00 94.06 166 ILE A C 1
ATOM 1347 O O . ILE A 1 166 ? -20.981 6.911 29.528 1.00 94.06 166 ILE A O 1
ATOM 1351 N N . GLY A 1 167 ? -20.893 4.805 28.755 1.00 92.12 167 GLY A N 1
ATOM 1352 C CA . GLY A 1 167 ? -22.342 4.675 28.578 1.00 92.12 167 GLY A CA 1
ATOM 1353 C C . GLY A 1 167 ? -23.118 4.884 29.883 1.00 92.12 167 GLY A C 1
ATOM 1354 O O . GLY A 1 167 ? -24.080 5.649 29.916 1.00 92.12 167 GLY A O 1
ATOM 1355 N N . LEU A 1 168 ? -22.663 4.275 30.982 1.00 93.25 168 LEU A N 1
ATOM 1356 C CA . LEU A 1 168 ? -23.273 4.451 32.304 1.00 93.25 168 LEU A CA 1
ATOM 1357 C C . LEU A 1 168 ? -23.128 5.882 32.845 1.00 93.25 168 LEU A C 1
ATOM 1359 O O . LEU A 1 168 ? -24.063 6.405 33.454 1.00 93.25 168 LEU A O 1
ATOM 1363 N N . ALA A 1 169 ? -21.988 6.536 32.612 1.00 93.81 169 ALA A N 1
ATOM 1364 C CA . ALA A 1 169 ? -21.772 7.925 33.012 1.00 93.81 169 ALA A CA 1
ATOM 1365 C C . ALA A 1 169 ? -22.722 8.889 32.277 1.00 93.81 169 ALA A C 1
ATOM 1367 O O . ALA A 1 169 ? -23.301 9.782 32.897 1.00 93.81 169 ALA A O 1
ATOM 1368 N N . LEU A 1 170 ? -22.956 8.676 30.978 1.00 92.06 170 LEU A N 1
ATOM 1369 C CA . LEU A 1 170 ? -23.905 9.476 30.194 1.00 92.06 170 LEU A CA 1
ATOM 1370 C C . LEU A 1 170 ? -25.355 9.290 30.664 1.00 92.06 170 LEU A C 1
ATOM 1372 O O . LEU A 1 170 ? -26.105 10.262 30.755 1.00 92.06 170 LEU A O 1
ATOM 1376 N N . LEU A 1 171 ? -25.743 8.069 31.041 1.00 92.62 171 LEU A N 1
ATOM 1377 C CA . LEU A 1 171 ? -27.060 7.823 31.638 1.00 92.62 171 LEU A CA 1
ATOM 1378 C C . LEU A 1 171 ? -27.224 8.565 32.972 1.00 92.62 171 LEU A C 1
ATOM 1380 O O . LEU A 1 171 ? -28.283 9.136 33.230 1.00 92.62 171 LEU A O 1
ATOM 1384 N N . ARG A 1 172 ? -26.172 8.643 33.796 1.00 91.19 172 ARG A N 1
ATOM 1385 C CA . ARG A 1 172 ? -26.189 9.434 35.041 1.00 91.19 172 ARG A CA 1
ATOM 1386 C C . ARG A 1 172 ? -26.403 10.926 34.768 1.00 91.19 172 ARG A C 1
ATOM 1388 O O . ARG A 1 172 ? -27.205 11.555 35.455 1.00 91.19 172 ARG A O 1
ATOM 1395 N N . LEU A 1 173 ? -25.743 11.481 33.750 1.00 90.56 173 LEU A N 1
ATOM 1396 C CA . LEU A 1 173 ? -25.919 12.878 33.331 1.00 90.56 173 LEU A CA 1
ATOM 1397 C C . LEU A 1 173 ? -27.363 13.188 32.917 1.00 90.56 173 LEU A C 1
ATOM 1399 O O . LEU A 1 173 ? -27.886 14.240 33.282 1.00 90.56 173 LEU A O 1
ATOM 1403 N N . SER A 1 174 ? -28.037 12.256 32.237 1.00 87.56 174 SER A N 1
ATOM 1404 C CA . SER A 1 174 ? -29.433 12.443 31.816 1.00 87.56 174 SER A CA 1
ATOM 1405 C C . SER A 1 174 ? -30.408 12.664 32.980 1.00 87.56 174 SER A C 1
ATOM 1407 O O . SER A 1 174 ? -31.409 13.347 32.807 1.00 87.56 174 SER A O 1
ATOM 1409 N N . ILE A 1 175 ? -30.097 12.152 34.177 1.00 89.00 175 ILE A N 1
ATOM 1410 C CA . ILE A 1 175 ? -30.916 12.317 35.389 1.00 89.00 175 ILE A CA 1
ATOM 1411 C C . ILE A 1 175 ? -30.588 13.635 36.107 1.00 89.00 175 ILE A C 1
ATOM 1413 O O . ILE A 1 175 ? -31.458 14.262 36.712 1.00 89.00 175 ILE A O 1
ATOM 1417 N N . LEU A 1 176 ? -29.332 14.081 36.046 1.00 88.38 176 LEU A N 1
ATOM 1418 C CA . LEU A 1 176 ? -28.913 15.332 36.679 1.00 88.38 176 LEU A CA 1
ATOM 1419 C C . LEU A 1 176 ? -29.462 16.560 35.948 1.00 88.38 176 LEU A C 1
ATOM 1421 O O . LEU A 1 176 ? -29.780 17.549 36.602 1.00 88.38 176 LEU A O 1
ATOM 1425 N N . LEU A 1 177 ? -29.617 16.489 34.623 1.00 88.69 177 LEU A N 1
ATOM 1426 C CA . LEU A 1 177 ? -30.108 17.607 33.814 1.00 88.69 177 LEU A CA 1
ATOM 1427 C C . LEU A 1 177 ? -31.532 18.065 34.214 1.00 88.69 177 LEU A C 1
ATOM 1429 O O . LEU A 1 177 ? -31.683 19.253 34.500 1.00 88.69 177 LEU A O 1
ATOM 1433 N N . PRO A 1 178 ? -32.550 17.185 34.340 1.00 90.06 178 PRO A N 1
ATOM 1434 C CA . PRO A 1 178 ? -33.874 17.566 34.836 1.00 90.06 178 PRO A CA 1
ATOM 1435 C C . PRO A 1 178 ? -33.857 18.102 36.268 1.00 90.06 178 PRO A C 1
ATOM 1437 O O . PRO A 1 178 ? -34.533 19.078 36.584 1.00 90.06 178 PRO A O 1
ATOM 1440 N N . ASN A 1 179 ? -33.063 17.495 37.153 1.00 87.50 179 ASN A N 1
ATOM 1441 C CA . ASN A 1 179 ? -32.965 17.953 38.540 1.00 87.50 179 ASN A CA 1
ATOM 1442 C C . ASN A 1 179 ? -32.329 19.347 38.627 1.00 87.50 179 ASN A C 1
ATOM 1444 O O . ASN A 1 179 ? -32.785 20.193 39.398 1.00 87.50 179 ASN A O 1
ATOM 1448 N N . PHE A 1 180 ? -31.321 19.615 37.796 1.00 88.88 180 PHE A N 1
ATOM 1449 C CA . PHE A 1 180 ? -30.712 20.932 37.669 1.00 88.88 180 PHE A CA 1
ATOM 1450 C C . PHE A 1 180 ? -31.692 21.953 37.081 1.00 88.88 180 PHE A C 1
ATOM 1452 O O . PHE A 1 180 ? -31.834 23.040 37.637 1.00 88.88 180 PHE A O 1
ATOM 1459 N N . SER A 1 181 ? -32.438 21.605 36.026 1.00 85.94 181 SER A N 1
ATOM 1460 C CA . SER A 1 181 ? -33.448 22.508 35.461 1.00 85.94 181 SER A CA 1
ATOM 1461 C C . SER A 1 181 ? -34.568 22.812 36.458 1.00 85.94 181 SER A C 1
ATOM 1463 O O . SER A 1 181 ? -34.970 23.966 36.586 1.00 85.94 181 SER A O 1
ATOM 1465 N N . ILE A 1 182 ? -35.028 21.819 37.229 1.00 89.38 182 ILE A N 1
ATOM 1466 C CA . ILE A 1 182 ? -36.011 22.021 38.306 1.00 89.38 182 ILE A CA 1
ATOM 1467 C C . ILE A 1 182 ? -35.450 22.963 39.377 1.00 89.38 182 ILE A C 1
ATOM 1469 O O . ILE A 1 182 ? -36.150 23.870 39.828 1.00 89.38 182 ILE A O 1
ATOM 1473 N N . TRP A 1 183 ? -34.187 22.791 39.774 1.00 90.38 183 TRP A N 1
ATOM 1474 C CA . TRP A 1 183 ? -33.541 23.678 40.741 1.00 90.38 183 TRP A CA 1
ATOM 1475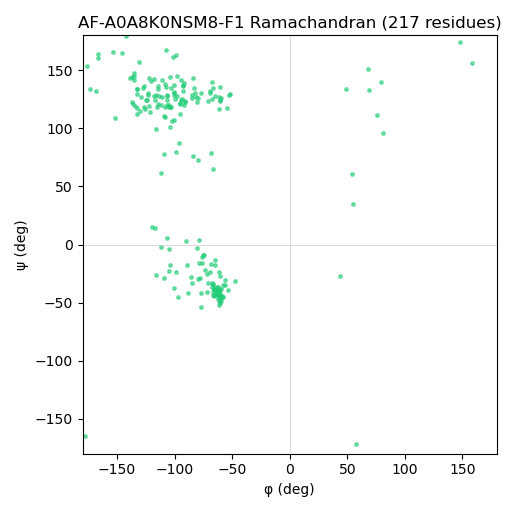 C C . TRP A 1 183 ? -33.443 25.123 40.232 1.00 90.38 183 TRP A C 1
ATOM 1477 O O . TRP A 1 183 ? -33.770 26.049 40.978 1.00 90.38 183 TRP A O 1
ATOM 1487 N N . VAL A 1 184 ? -33.075 25.326 38.962 1.00 89.81 184 VAL A N 1
ATOM 1488 C CA . VAL A 1 184 ? -33.036 26.654 38.323 1.00 89.81 184 VAL A CA 1
ATOM 1489 C C . VAL A 1 184 ? -34.426 27.290 38.306 1.00 89.81 184 VAL A C 1
ATOM 1491 O O . VAL A 1 184 ? -34.579 28.425 38.760 1.00 89.81 184 VAL A O 1
ATOM 1494 N N . MET A 1 185 ? -35.450 26.549 37.871 1.00 87.31 185 MET A N 1
ATOM 1495 C CA . MET A 1 185 ? -36.838 27.027 37.858 1.00 87.31 185 MET A CA 1
ATOM 1496 C C . MET A 1 185 ? -37.306 27.417 39.263 1.00 87.31 185 MET A C 1
ATOM 1498 O O . MET A 1 185 ? -37.861 28.497 39.457 1.00 87.31 185 MET A O 1
ATOM 1502 N N . LYS A 1 186 ? -37.017 26.587 40.273 1.00 90.25 186 LYS A N 1
ATOM 1503 C CA . LYS A 1 186 ? -37.372 26.868 41.670 1.00 90.25 186 LYS A CA 1
ATOM 1504 C C . LYS A 1 186 ? -36.656 28.112 42.197 1.00 90.25 186 LYS A C 1
ATOM 1506 O O . LYS A 1 186 ? -37.278 28.932 42.868 1.00 90.25 186 LYS A O 1
ATOM 1511 N N . LYS A 1 187 ? -35.371 28.284 41.874 1.00 88.69 187 LYS A N 1
ATOM 1512 C CA . LYS A 1 187 ? -34.586 29.451 42.293 1.00 88.69 187 LYS A CA 1
ATOM 1513 C C . LYS A 1 187 ? -35.087 30.742 41.646 1.00 88.69 187 LYS A C 1
ATOM 1515 O O . LYS A 1 187 ? -35.194 31.750 42.339 1.00 88.69 187 LYS A O 1
ATOM 1520 N N . MET A 1 188 ? -35.443 30.700 40.365 1.00 81.25 188 MET A N 1
ATOM 1521 C CA . MET A 1 188 ? -36.009 31.846 39.653 1.00 81.25 188 MET A CA 1
ATOM 1522 C C . MET A 1 188 ? -37.378 32.239 40.220 1.00 81.25 188 MET A C 1
ATOM 1524 O O . MET A 1 188 ? -37.597 33.412 40.504 1.00 81.25 188 MET A O 1
ATOM 1528 N N . ASN A 1 189 ? -38.248 31.265 40.507 1.00 83.75 189 ASN A N 1
ATOM 1529 C CA . ASN A 1 189 ? -39.565 31.527 41.097 1.00 83.75 189 ASN A CA 1
ATOM 1530 C C . ASN A 1 189 ? -39.460 32.159 42.500 1.00 83.75 189 ASN A C 1
ATOM 1532 O O . ASN A 1 189 ? -40.178 33.100 42.824 1.00 83.75 189 ASN A O 1
ATOM 1536 N N . ILE A 1 190 ? -38.511 31.693 43.322 1.00 83.50 190 ILE A N 1
ATOM 1537 C CA . ILE A 1 190 ? -38.216 32.300 44.633 1.00 83.50 190 ILE A CA 1
ATOM 1538 C C . ILE A 1 190 ? -37.705 33.740 44.475 1.00 83.50 190 ILE A C 1
ATOM 1540 O O . ILE A 1 190 ? -38.017 34.596 45.304 1.00 83.5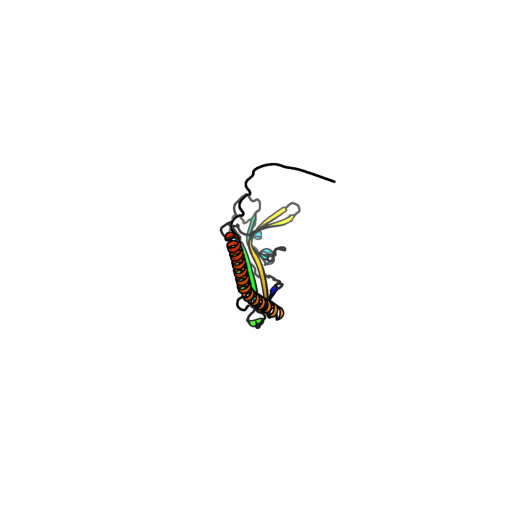0 190 ILE A O 1
ATOM 1544 N N . HIS A 1 191 ? -36.914 34.017 43.435 1.00 76.25 191 HIS A N 1
ATOM 1545 C CA . HIS A 1 191 ? -36.371 35.351 43.207 1.00 76.25 191 HIS A CA 1
ATOM 1546 C C . HIS A 1 191 ? -37.445 36.344 42.746 1.00 76.25 191 HIS A C 1
ATOM 1548 O O . HIS A 1 191 ? -37.469 37.461 43.259 1.00 76.25 191 HIS A O 1
ATOM 1554 N N . VAL A 1 192 ? -38.355 35.919 41.861 1.00 78.31 192 VAL A N 1
ATOM 1555 C CA . VAL A 1 192 ? -39.526 36.705 41.425 1.00 78.31 192 VAL A CA 1
ATOM 1556 C C . VAL A 1 192 ? -40.457 36.984 42.606 1.00 78.31 192 VAL A C 1
ATOM 1558 O O . VAL A 1 192 ? -40.754 38.140 42.880 1.00 78.31 192 VAL A O 1
ATOM 1561 N N . ALA A 1 193 ? -40.780 35.971 43.418 1.00 78.75 193 ALA A N 1
ATOM 1562 C CA . ALA A 1 193 ? -41.606 36.153 44.617 1.00 78.75 193 ALA A CA 1
ATOM 1563 C C . ALA A 1 193 ? -40.985 37.101 45.666 1.00 78.75 193 ALA A C 1
ATOM 1565 O O . ALA A 1 193 ? -41.693 37.661 46.505 1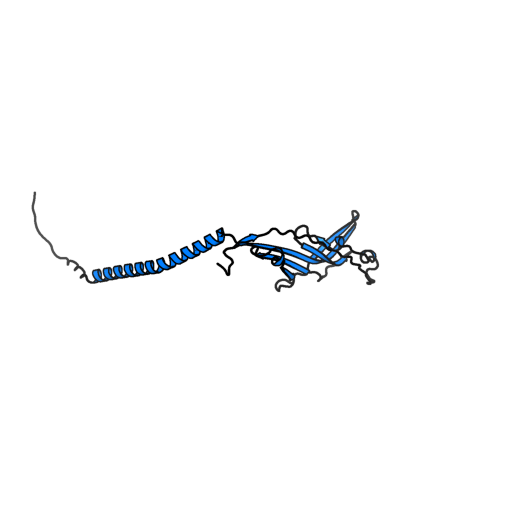.00 78.75 193 ALA A O 1
ATOM 1566 N N . ARG A 1 194 ? -39.654 37.268 45.663 1.00 79.12 194 ARG A N 1
ATOM 1567 C CA . ARG A 1 194 ? -38.969 38.269 46.494 1.00 79.12 194 ARG A CA 1
ATOM 1568 C C . ARG A 1 194 ? -39.108 39.675 45.905 1.00 79.12 194 ARG A C 1
ATOM 1570 O O . ARG A 1 194 ? -39.395 40.591 46.664 1.00 79.12 194 ARG A O 1
ATOM 1577 N N . ILE A 1 195 ? -38.977 39.821 44.586 1.00 75.44 195 ILE A N 1
ATOM 1578 C CA . ILE A 1 195 ? -39.169 41.097 43.878 1.00 75.44 195 ILE A CA 1
ATOM 1579 C C . ILE A 1 195 ? -40.608 41.605 44.054 1.00 75.44 195 ILE A C 1
ATOM 1581 O O . ILE A 1 195 ? -40.791 42.763 44.419 1.00 75.44 195 ILE A O 1
ATOM 1585 N N . ASP A 1 196 ? -41.618 40.742 43.905 1.00 74.81 196 ASP A N 1
ATOM 1586 C CA . ASP A 1 196 ? -43.029 41.125 44.091 1.00 74.81 196 ASP A CA 1
ATOM 1587 C C . ASP A 1 196 ? -43.320 41.594 45.528 1.00 74.81 196 ASP A C 1
ATOM 1589 O O . ASP A 1 196 ? -44.078 42.538 45.753 1.00 74.81 196 ASP A O 1
ATOM 1593 N N . ARG A 1 197 ? -42.676 40.972 46.526 1.00 74.06 197 ARG A N 1
ATOM 1594 C CA . ARG A 1 197 ? -42.801 41.366 47.938 1.00 74.06 197 ARG A CA 1
ATOM 1595 C C . ARG A 1 197 ? -42.180 42.733 48.220 1.00 74.06 197 ARG A C 1
ATOM 1597 O O . ARG A 1 197 ? -42.705 43.473 49.049 1.00 74.06 197 ARG A O 1
ATOM 1604 N N . ASP A 1 198 ? -41.067 43.053 47.568 1.00 73.38 198 ASP A N 1
ATOM 1605 C CA . ASP A 1 198 ? -40.399 44.345 47.724 1.00 73.38 198 ASP A CA 1
ATOM 1606 C C . ASP A 1 198 ? -41.109 45.454 46.921 1.00 73.38 198 ASP A C 1
ATOM 1608 O O . ASP A 1 198 ? -41.137 46.595 47.374 1.00 73.38 198 ASP A O 1
ATOM 1612 N N . ALA A 1 199 ? -41.778 45.119 45.809 1.00 70.94 199 ALA A N 1
ATOM 1613 C CA . ALA A 1 199 ? -42.621 46.041 45.037 1.00 70.94 199 ALA A CA 1
ATOM 1614 C C . ALA A 1 199 ? -43.951 46.401 45.734 1.00 70.94 199 ALA A C 1
ATOM 1616 O O . ALA A 1 199 ? -44.509 47.466 45.485 1.00 70.94 199 ALA A O 1
ATOM 1617 N N . GLY A 1 200 ? -44.454 45.538 46.624 1.00 66.81 200 GLY A N 1
ATOM 1618 C CA . GLY A 1 200 ? -45.649 45.796 47.439 1.00 66.81 200 GLY A CA 1
ATOM 1619 C C . GLY A 1 200 ? -45.412 46.665 48.682 1.00 66.81 200 GLY A C 1
ATOM 1620 O O . GLY A 1 200 ? -46.365 46.956 49.406 1.00 66.81 200 GLY A O 1
ATOM 1621 N N . LYS A 1 201 ? -44.166 47.071 48.970 1.00 61.72 201 LYS A N 1
ATOM 1622 C CA . LYS A 1 201 ? -43.872 47.990 50.078 1.00 61.72 201 LYS A CA 1
ATOM 1623 C C . LYS A 1 201 ? -44.051 49.442 49.620 1.00 61.72 201 LYS A C 1
ATOM 1625 O O . LYS A 1 201 ? -43.453 49.825 48.616 1.00 61.72 201 LYS A O 1
ATOM 1630 N N . PRO A 1 202 ? -44.826 50.267 50.349 1.00 56.22 202 PRO A N 1
ATOM 1631 C CA . PRO A 1 202 ? -44.944 51.682 50.033 1.00 56.22 202 PRO A CA 1
ATOM 1632 C C . PRO A 1 202 ? -43.569 52.353 50.120 1.00 56.22 202 PRO A C 1
ATOM 1634 O O . PRO A 1 202 ? -42.790 52.102 51.043 1.00 56.22 202 PRO A O 1
ATOM 1637 N N . ILE A 1 203 ? -43.273 53.182 49.119 1.00 60.22 203 ILE A N 1
ATOM 1638 C CA . ILE A 1 203 ? -42.045 53.973 49.027 1.00 60.22 203 ILE A CA 1
ATOM 1639 C C . ILE A 1 203 ? -42.002 54.883 50.265 1.00 60.22 203 ILE A C 1
ATOM 1641 O O . ILE A 1 203 ? -42.989 55.580 50.506 1.00 60.22 203 ILE A O 1
ATOM 1645 N N . PRO A 1 204 ? -40.921 54.889 51.069 1.00 53.94 204 PRO A N 1
ATOM 1646 C CA . PRO A 1 204 ? -40.836 55.797 52.204 1.00 53.94 204 PRO A CA 1
ATOM 1647 C C . PRO A 1 204 ? -40.902 57.240 51.696 1.00 53.94 204 PRO A C 1
ATOM 1649 O O . PRO A 1 204 ? -40.121 57.633 50.824 1.00 53.94 204 PRO A O 1
ATOM 1652 N N . GLU A 1 205 ? -41.860 58.008 52.220 1.00 48.25 205 GLU A N 1
ATOM 1653 C CA . GLU A 1 205 ? -41.980 59.440 51.962 1.00 48.25 205 GLU A CA 1
ATOM 1654 C C . GLU A 1 205 ? -40.640 60.128 52.241 1.00 48.25 205 GLU A C 1
ATOM 1656 O O . GLU A 1 205 ? -40.024 59.946 53.294 1.00 48.25 205 GLU A O 1
ATOM 1661 N N . LYS A 1 206 ? -40.177 60.921 51.270 1.00 42.81 206 LYS A N 1
ATOM 1662 C CA . LYS A 1 206 ? -39.044 61.830 51.452 1.00 42.81 206 LYS A CA 1
ATOM 1663 C C . LYS A 1 206 ? -39.417 62.821 52.566 1.00 42.81 206 LYS A C 1
ATOM 1665 O O . LYS A 1 206 ? -40.425 63.508 52.402 1.00 42.81 206 LYS A O 1
ATOM 1670 N N . PRO A 1 207 ? -38.636 62.946 53.653 1.00 42.50 207 PRO A N 1
ATOM 1671 C CA . PRO A 1 207 ? -38.906 63.960 54.664 1.00 42.50 207 PRO A CA 1
ATOM 1672 C C . PRO A 1 207 ? -38.805 65.361 54.048 1.00 42.50 207 PRO A C 1
ATOM 1674 O O . PRO A 1 207 ? -37.809 65.687 53.400 1.00 42.50 207 PRO A O 1
ATOM 1677 N N . GLN A 1 208 ? -39.855 66.163 54.232 1.00 39.94 208 GLN A N 1
ATOM 1678 C CA . GLN A 1 208 ? -39.891 67.582 53.887 1.00 39.94 208 GLN A CA 1
ATOM 1679 C C . GLN A 1 208 ? -38.926 68.371 54.790 1.00 39.94 208 GLN A C 1
ATOM 1681 O O . GLN A 1 208 ? -38.913 68.190 56.005 1.00 39.94 208 GLN A O 1
ATOM 1686 N N . GLU A 1 209 ? -38.136 69.266 54.196 1.00 39.91 209 GLU A N 1
ATOM 1687 C CA . GLU A 1 209 ? -37.409 70.329 54.900 1.00 39.91 209 GLU A CA 1
ATOM 1688 C C . GLU A 1 209 ? -38.395 71.353 55.488 1.00 39.91 209 GLU A C 1
ATOM 1690 O O . GLU A 1 209 ? -39.162 71.940 54.724 1.00 39.91 209 GLU A O 1
ATOM 1695 N N . MET A 1 210 ? -38.327 71.631 56.802 1.00 29.77 210 MET A N 1
ATOM 1696 C CA . MET A 1 210 ? -38.428 73.004 57.334 1.00 29.77 210 MET A CA 1
ATOM 1697 C C . MET A 1 210 ? -38.171 73.140 58.850 1.00 29.77 210 MET A C 1
ATOM 1699 O O . MET A 1 210 ? -38.807 72.474 59.658 1.00 29.77 210 MET A O 1
ATOM 1703 N N . SER A 1 211 ? -37.355 74.157 59.169 1.00 33.34 211 SER A N 1
ATOM 1704 C CA . SER A 1 211 ? -37.480 75.120 60.285 1.00 33.34 211 SER A CA 1
ATOM 1705 C C . SER A 1 211 ? -37.020 74.747 61.715 1.00 33.34 211 SER A C 1
ATOM 1707 O O . SER A 1 211 ? -37.743 74.167 62.512 1.00 33.34 211 SER A O 1
ATOM 1709 N N . GLU A 1 212 ? -35.775 75.162 61.999 1.00 37.59 212 GLU A N 1
ATOM 1710 C CA . GLU A 1 212 ? -35.325 76.115 63.044 1.00 37.59 212 GLU A CA 1
ATOM 1711 C C . GLU A 1 212 ? -35.755 76.051 64.531 1.00 37.59 212 GLU A C 1
ATOM 1713 O O . GLU A 1 212 ? -36.925 76.156 64.873 1.00 37.59 212 GLU A O 1
ATOM 1718 N N . ASN A 1 213 ? -34.711 76.192 65.379 1.00 31.59 213 ASN A N 1
ATOM 1719 C CA . ASN A 1 213 ? -34.655 76.810 66.722 1.00 31.59 213 ASN A CA 1
ATOM 1720 C C . ASN A 1 213 ? -35.397 76.055 67.860 1.00 31.59 213 ASN A C 1
ATOM 1722 O O . ASN A 1 213 ? -36.545 75.675 67.734 1.00 31.59 213 ASN A O 1
ATOM 1726 N N . HIS A 1 214 ? -34.855 75.817 69.063 1.00 37.72 214 HIS A N 1
ATOM 1727 C CA . HIS A 1 214 ? -34.006 76.668 69.900 1.00 37.72 214 HIS A CA 1
ATOM 1728 C C . HIS A 1 214 ? -33.543 75.904 71.181 1.00 37.72 214 HIS A C 1
ATOM 1730 O O . HIS A 1 214 ? -34.314 75.113 71.711 1.00 37.72 214 HIS A O 1
ATOM 1736 N N . LYS A 1 215 ? -32.378 76.295 71.742 1.00 39.19 215 LYS A N 1
ATOM 1737 C CA . LYS A 1 215 ? -32.005 76.354 73.191 1.00 39.19 215 LYS A CA 1
ATOM 1738 C C . LYS A 1 215 ? -31.678 75.047 73.961 1.00 39.19 215 LYS A C 1
ATOM 1740 O O . LYS A 1 215 ? -32.520 74.177 74.090 1.00 39.19 215 LYS A O 1
ATOM 1745 N N . GLN A 1 216 ? -30.403 74.841 74.361 1.00 45.53 216 GLN A N 1
ATOM 1746 C CA . GLN A 1 216 ? -29.713 75.288 75.616 1.00 45.53 216 GLN A CA 1
ATOM 1747 C C . GLN A 1 216 ? -30.080 74.385 76.826 1.00 45.53 216 GLN A C 1
ATOM 1749 O O . GLN A 1 216 ? 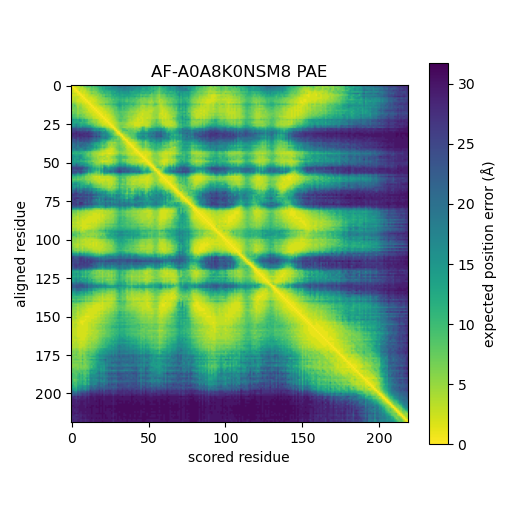-31.239 74.030 76.941 1.00 45.53 216 GLN A O 1
ATOM 1754 N N . LEU A 1 217 ? -29.244 73.966 77.791 1.00 43.38 217 LEU A N 1
ATOM 1755 C CA . LEU A 1 217 ? -27.928 74.345 78.348 1.00 43.38 217 LEU A CA 1
ATOM 1756 C C . LEU A 1 217 ? -27.505 73.151 79.285 1.00 43.38 217 LEU A C 1
ATOM 1758 O O . LEU A 1 217 ? -28.399 72.608 79.924 1.00 43.38 217 LEU A O 1
ATOM 1762 N N . ILE A 1 218 ? -26.277 72.591 79.236 1.00 43.75 218 ILE A N 1
ATOM 1763 C CA . ILE A 1 218 ? -25.117 72.746 80.181 1.00 43.75 218 ILE A CA 1
ATOM 1764 C C . ILE A 1 218 ? -25.313 72.127 81.595 1.00 43.75 218 ILE A C 1
ATOM 1766 O O . ILE A 1 218 ? -26.431 72.183 82.101 1.00 43.75 218 ILE A O 1
ATOM 1770 N N . PRO A 1 219 ? -24.257 71.670 82.315 1.00 58.41 219 PRO A N 1
ATOM 1771 C CA . PRO A 1 219 ? -22.849 71.430 81.941 1.00 58.41 219 PRO A CA 1
ATOM 1772 C C . PRO A 1 219 ? -22.459 69.949 81.839 1.00 58.41 219 PRO A C 1
ATOM 1774 O O . PRO A 1 219 ? -23.026 69.118 82.580 1.00 58.41 219 PRO A O 1
#

Radius of gyration: 41.9 Å; Cα contacts (8 Å, |Δi|>4): 298; chains: 1; bounding box: 83×94×123 Å

Solvent-accessible surface area (backbone atoms only — not comparable to full-atom values): 13381 Å² total; per-residue (Å²): 96,75,95,76,45,48,35,37,44,76,44,79,50,92,81,87,84,86,87,82,80,84,64,74,50,75,43,83,78,86,62,79,93,47,61,95,48,41,75,80,56,45,43,78,42,47,48,80,74,45,32,46,73,48,94,86,49,67,33,41,34,41,52,77,45,74,52,73,55,83,88,74,77,96,77,89,82,90,54,44,31,41,37,38,39,37,41,34,38,78,29,62,63,80,46,64,53,87,81,69,52,63,76,46,78,46,81,43,70,62,37,74,62,90,83,54,80,53,74,34,39,70,54,76,49,75,47,72,82,52,100,90,44,70,50,50,35,38,38,20,15,40,34,38,39,54,43,79,46,37,38,44,29,34,79,29,71,69,38,37,51,54,56,50,51,51,53,54,52,54,56,53,50,64,59,48,51,57,54,50,52,51,49,51,52,53,52,52,52,54,51,50,58,49,51,56,59,60,69,69,50,82,79,79,78,78,84,78,90,80,83,84,88,83,83,90,81,89,135

Foldseek 3Di:
DPVVLLQKDKDWDDDDDDDDDFDKDAFQDDDPVCPVCRVVRGDIDGCPRQKDDDPPFQWIWGFPDKDWDDPDDDDDDQFAWEKEWEWEQADEPQDDCVPGGDIDIDIDTPQPPDPHNPRHDKDWDWDDPDPPDITIMITGYYMYGYHYTHMYIYRDNVSVVVVVVVVVVVVVVVVVVVVVVVVVVVVVVVVVVVVVVVVPDDDPDDDDDDDDDDDDDDD

Organism: Ladona fulva (NCBI:txid123851)

Mean predicted aligned error: 13.8 Å